Protein AF-A0A7R9EG28-F1 (afdb_monomer)

Radius of gyration: 34.8 Å; Cα contacts (8 Å, |Δi|>4): 462; chains: 1; bounding box: 94×45×110 Å

InterPro domains:
  IPR004162 E3 ubiquitin-protein ligase SINA-like, animal [PTHR45877] (56-298)
  IPR008974 TRAF-like [G3DSA:2.60.210.10] (202-308)
  IPR013010 Zinc finger, SIAH-type [PS51081] (122-183)
  IPR013083 Zinc finger, RING/FYVE/PHD-type [G3DSA:3.30.40.10] (118-178)
  IPR018121 Seven-in-absentia protein, TRAF-like domain [PF03145] (216-301)
  IPR049548 E3 ubiquitin-protein ligase Sina-like, RING finger [PF21362] (70-104)

Foldseek 3Di:
DYDDDDDDDDDDDDDDDDDDDDDDDDDDDDDDDDDDDDDDPVPPPPDPPPDDPPDPPVRVLVVLQVLQAAPPPRHGAAPQWWAFPVGRTHHPVCCVVDQARPPPRGGIDPDGDVVNNVVLQVDWAFAPLVVQPGGDTHRPVCNVVCQQVPQSHKDDQPCCVPVVDRDIGGLVCNQVCCCVVVVVQEDDWDDPDLFKTKDFDAPVNQADWDWHWYDDPSWIKIKTWDQPPVQQKIWIAIATADPPVQQQQKKKWKKFAAPVGPDIDIDIAGHHYPPDDVVVCVVVVNTDIDHNVRSVNRNNTTIMMMMGGHDD

Solvent-accessible surface area (backbone atoms only — not comparable to full-atom values): 19035 Å² total; per-residue (Å²): 136,85,81,88,83,87,86,84,89,88,86,84,86,83,84,88,84,84,83,87,82,90,81,88,80,81,90,82,91,80,86,84,85,77,85,71,79,90,74,69,84,82,67,79,80,76,83,81,86,86,74,78,85,75,63,52,80,62,54,50,53,53,53,50,50,53,74,40,31,15,81,84,84,68,43,69,44,41,78,62,28,30,29,23,84,86,67,54,62,37,28,51,91,58,42,87,90,38,68,47,31,95,86,77,65,41,51,50,48,102,51,61,43,61,70,58,38,53,54,36,62,77,39,73,44,68,45,89,37,36,92,66,67,41,85,57,63,30,43,56,85,51,40,62,70,42,60,79,67,39,92,46,44,70,41,71,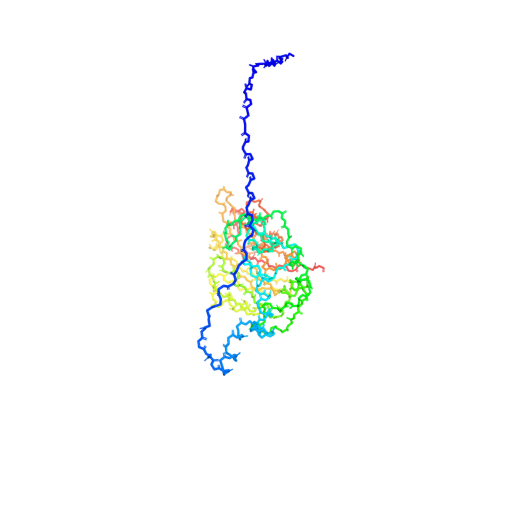42,85,43,33,80,81,68,62,41,83,55,71,40,45,78,86,51,46,54,60,47,40,52,75,74,37,52,96,36,40,52,76,67,44,77,79,47,104,46,30,34,33,38,77,54,56,78,78,56,69,77,51,65,49,66,34,41,32,68,55,98,93,42,41,34,42,40,38,37,42,60,42,74,91,77,42,26,37,36,38,46,45,29,24,68,50,64,65,90,56,16,79,37,30,33,38,34,45,36,40,30,33,63,92,70,85,46,75,49,77,45,65,39,70,26,37,37,56,89,62,57,64,69,58,38,60,68,79,49,83,41,36,70,42,49,49,70,63,54,56,75,32,64,83,29,53,40,34,42,32,48,33,54,54,86,127

Mean predicted aligned error: 13.1 Å

pLDDT: mean 82.16, std 22.1, range [26.89, 97.62]

Organism: NCBI:txid170555

Nearest PDB structures (foldseek):
  4ca1-assembly1_A  TM=6.572E-01  e=8.138E-14  Homo sapiens
  4i7d-assembly1_A  TM=5.812E-01  e=1.244E-12  Homo sapiens
  4x3g-assembly1_A  TM=5.833E-01  e=1.568E-12  Homo sapiens
  4i7b-assembly1_A  TM=5.567E-01  e=5.520E-13  Homo sapiens
  1k2f-assembly2_B-2  TM=5.661E-01  e=4.040E-11  Mus musculus

Sequence (312 aa):
MTGRSEFESRSGAPTGQQPSSSAKYTFILAPHVLQGPPEDEDTMSQRTRSMLVVDSPKNFRENLLSVLTCPRCKEYLDPPIIICETGHNLCHRCRPDQQTCTVCLRPLLDTRNVSLEGIAREVTYPCRYRGQGCREAFPVGDIAGHHERCRFRVYNCPGRTLEKCPWQGRRAEMETHLRDVHTNIHISFKTVKSSLVSWEITNAECYQDSHHFGYAFDEVFLFQKAFDVSQRKLCMAVKCLCPQDRAGRFRYQFRMTKNGGGQEVKLSSLVHHQGEEVAAVFQVGDCVRVDFDMLMSYVKGTRTMQIIRTSK

Structure (mmCIF, N/CA/C/O backbone):
data_AF-A0A7R9EG28-F1
#
_entry.id   AF-A0A7R9EG28-F1
#
loop_
_atom_site.group_PDB
_atom_site.id
_atom_site.type_symbol
_atom_site.label_atom_id
_atom_site.label_alt_id
_atom_site.label_comp_id
_atom_site.label_asym_id
_atom_site.label_entity_id
_atom_site.label_seq_id
_atom_site.pdbx_PDB_ins_code
_atom_site.Cartn_x
_atom_site.Cartn_y
_atom_site.Cartn_z
_atom_site.occupancy
_atom_site.B_iso_or_equiv
_atom_site.auth_seq_id
_atom_site.auth_comp_id
_atom_site.auth_asym_id
_atom_site.auth_atom_id
_atom_site.pdbx_PDB_model_num
ATOM 1 N N . MET A 1 1 ? -41.800 -18.455 -42.449 1.00 36.31 1 MET A N 1
ATOM 2 C CA . MET A 1 1 ? -42.248 -17.306 -43.262 1.00 36.31 1 MET A CA 1
ATOM 3 C C . MET A 1 1 ? -41.074 -16.333 -43.309 1.00 36.31 1 MET A C 1
ATOM 5 O O . MET A 1 1 ? -40.714 -15.826 -42.262 1.00 36.31 1 MET A O 1
ATOM 9 N N . THR A 1 2 ? -40.202 -16.410 -44.322 1.00 33.84 2 THR A N 1
ATOM 10 C CA . THR A 1 2 ? -40.316 -15.785 -45.669 1.00 33.84 2 THR A CA 1
ATOM 11 C C . THR A 1 2 ? -40.121 -14.260 -45.617 1.00 33.84 2 THR A C 1
ATOM 13 O O . THR A 1 2 ? -40.877 -13.601 -44.920 1.00 33.84 2 THR A O 1
ATOM 16 N N . GLY A 1 3 ? -39.162 -13.662 -46.338 1.00 31.09 3 GLY A N 1
ATOM 17 C CA . GLY A 1 3 ? -38.244 -14.278 -47.307 1.00 31.09 3 GLY A CA 1
ATOM 18 C C . GLY A 1 3 ? -37.118 -13.362 -47.811 1.00 31.09 3 GLY A C 1
ATOM 19 O O . GLY A 1 3 ? -36.907 -12.271 -47.291 1.00 31.09 3 GLY A O 1
ATOM 20 N N . ARG A 1 4 ? -36.381 -13.864 -48.811 1.00 35.22 4 ARG A N 1
ATOM 21 C CA . ARG A 1 4 ? -35.319 -13.162 -49.555 1.00 35.22 4 ARG A CA 1
ATOM 22 C C . ARG A 1 4 ? -35.902 -12.159 -50.557 1.00 35.22 4 ARG A C 1
ATOM 24 O O . ARG A 1 4 ? -36.985 -12.402 -51.081 1.00 35.22 4 ARG A O 1
ATOM 31 N N . SER A 1 5 ? -35.079 -11.202 -50.98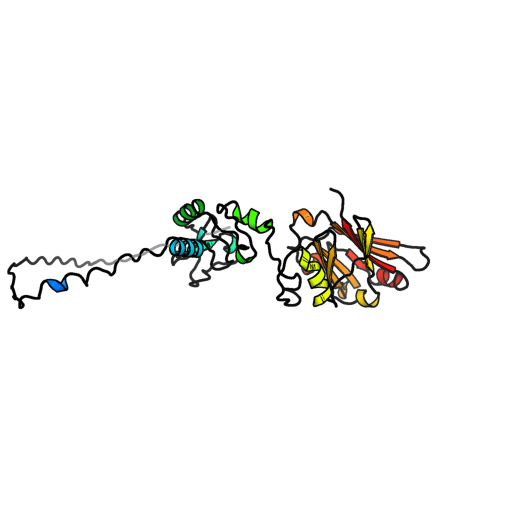2 1.00 33.56 5 SER A N 1
ATOM 32 C CA . SER A 1 5 ? -35.019 -10.797 -52.394 1.00 33.56 5 SER A CA 1
ATOM 33 C C . SER A 1 5 ? -33.629 -10.255 -52.746 1.00 33.56 5 SER A C 1
ATOM 35 O O . SER A 1 5 ? -33.234 -9.193 -52.269 1.00 33.56 5 SER A O 1
ATOM 37 N N . GLU A 1 6 ? -32.900 -10.987 -53.583 1.00 32.41 6 GLU A N 1
ATOM 38 C CA . GLU A 1 6 ? -31.776 -10.464 -54.368 1.00 32.41 6 GLU A CA 1
ATOM 39 C C . GLU A 1 6 ? -32.324 -9.681 -55.574 1.00 32.41 6 GLU A C 1
ATOM 41 O O . GLU A 1 6 ? -33.419 -9.988 -56.047 1.00 32.41 6 GLU A O 1
ATOM 46 N N . PHE A 1 7 ? -31.555 -8.734 -56.121 1.00 31.95 7 PHE A N 1
ATOM 47 C CA . PHE A 1 7 ? -31.645 -8.389 -57.545 1.00 31.95 7 PHE A CA 1
ATOM 48 C C . PHE A 1 7 ? -30.286 -7.895 -58.066 1.00 31.95 7 PHE A C 1
ATOM 50 O O . PHE A 1 7 ? -29.667 -7.010 -57.478 1.00 31.95 7 PHE A O 1
ATOM 57 N N . GLU A 1 8 ? -29.815 -8.508 -59.152 1.00 29.66 8 GLU A N 1
ATOM 58 C CA . GLU A 1 8 ? -28.519 -8.252 -59.800 1.00 29.66 8 GLU A CA 1
ATOM 59 C C . GLU A 1 8 ? -28.631 -7.298 -61.011 1.00 29.66 8 GLU A C 1
ATOM 61 O O . GLU A 1 8 ? -29.730 -6.924 -61.421 1.00 29.66 8 GLU A O 1
ATOM 66 N N . SER A 1 9 ? -27.480 -7.066 -61.674 1.00 31.27 9 SER A N 1
ATOM 67 C CA . SER A 1 9 ? -27.292 -6.539 -63.049 1.00 31.27 9 SER A CA 1
ATOM 68 C C . SER A 1 9 ? -27.422 -5.008 -63.203 1.00 31.27 9 SER A C 1
ATOM 70 O O . SER A 1 9 ? -28.169 -4.384 -62.465 1.00 31.27 9 SER A O 1
ATOM 72 N N . ARG A 1 10 ? -26.752 -4.284 -64.121 1.00 31.53 10 ARG A N 1
ATOM 73 C CA . ARG A 1 10 ? -25.680 -4.494 -65.144 1.00 31.53 10 ARG A CA 1
ATOM 74 C C . ARG A 1 10 ? -25.289 -3.074 -65.658 1.00 31.53 10 ARG A C 1
ATOM 76 O O . ARG A 1 10 ? -26.090 -2.163 -65.499 1.00 31.53 10 ARG A O 1
ATOM 83 N N . SER A 1 11 ? -24.199 -2.762 -66.373 1.00 28.91 11 SER A N 1
ATOM 84 C CA . SER A 1 11 ? -22.824 -3.293 -66.519 1.00 28.91 11 SER A CA 1
ATOM 85 C C . SER A 1 11 ? -22.078 -2.412 -67.550 1.00 28.91 11 SER A C 1
ATOM 87 O O . SER A 1 11 ? -22.611 -2.242 -68.645 1.00 28.91 11 SER A O 1
ATOM 89 N N . GLY A 1 12 ? -20.866 -1.898 -67.284 1.00 28.41 12 GLY A N 1
ATOM 90 C CA . GLY A 1 12 ? -20.160 -1.053 -68.267 1.00 28.41 12 GLY A CA 1
ATOM 91 C C . GLY A 1 12 ? -18.725 -0.656 -67.898 1.00 28.41 12 GLY A C 1
ATOM 92 O O . GLY A 1 12 ? -18.512 0.078 -66.940 1.00 28.41 12 GLY A O 1
ATOM 93 N N . ALA A 1 13 ? -17.752 -1.117 -68.689 1.00 30.81 13 ALA A N 1
ATOM 94 C CA . ALA A 1 13 ? -16.385 -0.583 -68.719 1.00 30.81 13 ALA A CA 1
ATOM 95 C C . ALA A 1 13 ? -16.302 0.605 -69.704 1.00 30.81 13 ALA A C 1
ATOM 97 O O . ALA A 1 13 ? -17.184 0.746 -70.556 1.00 30.81 13 ALA A O 1
ATOM 98 N N . PRO A 1 14 ? -15.229 1.416 -69.656 1.00 35.06 14 PRO A N 1
ATOM 99 C CA . PRO A 1 14 ? -14.195 1.176 -70.665 1.00 35.06 14 PRO A CA 1
ATOM 100 C C . PRO A 1 14 ? -12.733 1.269 -70.188 1.00 35.06 14 PRO A C 1
ATOM 102 O O . PRO A 1 14 ? -12.341 2.039 -69.319 1.00 35.06 14 PRO A O 1
ATOM 105 N N . THR A 1 15 ? -11.940 0.456 -70.878 1.00 29.73 15 THR A N 1
ATOM 106 C CA . THR A 1 15 ? -10.498 0.513 -71.165 1.00 29.73 15 THR A CA 1
ATOM 107 C C . THR A 1 15 ? -9.735 1.840 -70.994 1.00 29.73 15 THR A C 1
ATOM 109 O O . THR A 1 15 ? -10.040 2.819 -71.667 1.00 29.73 15 THR A O 1
ATOM 112 N N . GLY A 1 16 ? -8.564 1.737 -70.349 1.00 26.89 16 GLY A N 1
ATOM 113 C CA . GLY A 1 16 ? -7.282 1.842 -71.070 1.00 26.89 16 GLY A CA 1
ATOM 114 C C . GLY A 1 16 ? -6.488 3.155 -70.993 1.00 26.89 16 GLY A C 1
ATOM 115 O O . GLY A 1 16 ? -6.910 4.159 -71.546 1.00 26.89 16 GLY A O 1
ATOM 116 N N . GLN A 1 17 ? -5.268 3.087 -70.437 1.00 30.78 17 GLN A N 1
ATOM 117 C CA . GLN A 1 17 ? -3.978 3.340 -71.125 1.00 30.78 17 GLN A CA 1
ATOM 118 C C . GLN A 1 17 ? -2.832 3.548 -70.113 1.00 30.78 17 GLN A C 1
ATOM 120 O O . GLN A 1 17 ? -2.879 4.430 -69.261 1.00 30.78 17 GLN A O 1
ATOM 125 N N . GLN A 1 18 ? -1.766 2.754 -70.246 1.00 34.44 18 GLN A N 1
ATOM 126 C CA . GLN A 1 18 ? -0.432 3.132 -69.765 1.00 34.44 18 GLN A CA 1
ATOM 127 C C . GLN A 1 18 ? 0.222 4.071 -70.790 1.00 34.44 18 GLN A C 1
ATOM 129 O O . GLN A 1 18 ? -0.064 3.948 -71.983 1.00 34.44 18 GLN A O 1
ATOM 134 N N . PRO A 1 19 ? 1.230 4.849 -70.376 1.00 32.28 19 PRO A N 1
ATOM 135 C CA . PRO A 1 19 ? 2.366 5.125 -71.238 1.00 32.28 19 PRO A CA 1
ATOM 136 C C . PRO A 1 19 ? 3.656 4.563 -70.633 1.00 32.28 19 PRO A C 1
ATOM 138 O O . PRO A 1 19 ? 4.176 5.044 -69.628 1.00 32.28 19 PRO A O 1
ATOM 141 N N . SER A 1 20 ? 4.207 3.555 -71.301 1.00 28.98 20 SER A N 1
ATOM 142 C CA . SER A 1 20 ? 5.636 3.258 -71.257 1.00 28.98 20 SER A CA 1
ATOM 143 C C . SER A 1 20 ? 6.396 4.286 -72.098 1.00 28.98 20 SER A C 1
ATOM 145 O O . SER A 1 20 ? 6.035 4.487 -73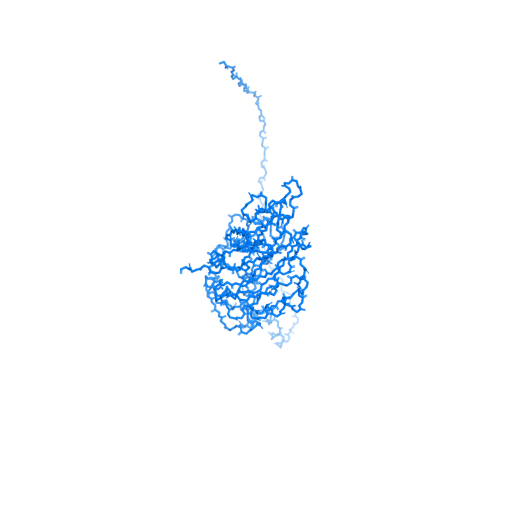.259 1.00 28.98 20 SER A O 1
ATOM 147 N N . SER A 1 21 ? 7.504 4.838 -71.605 1.00 30.75 21 SER A N 1
ATOM 148 C CA . SER A 1 21 ? 8.522 5.417 -72.490 1.00 30.75 21 SER A CA 1
ATOM 149 C C . SER A 1 21 ? 9.936 5.122 -71.993 1.00 30.75 21 SER A C 1
ATOM 151 O O . SER A 1 21 ? 10.410 5.609 -70.971 1.00 30.75 21 SER A O 1
ATOM 153 N N . SER A 1 22 ? 10.630 4.281 -72.755 1.00 28.09 22 SER A N 1
ATOM 154 C CA . SER A 1 22 ? 12.071 4.088 -72.655 1.00 28.09 22 SER A CA 1
ATOM 155 C C . SER A 1 22 ? 12.790 5.161 -73.469 1.00 28.09 22 SER A C 1
ATOM 157 O O . SER A 1 22 ? 12.535 5.271 -74.669 1.00 28.09 22 SER A O 1
ATOM 159 N N . ALA A 1 23 ? 13.753 5.862 -72.875 1.00 29.77 23 ALA A N 1
ATOM 160 C CA . ALA A 1 23 ? 14.717 6.677 -73.611 1.00 29.77 23 ALA A CA 1
ATOM 161 C C . ALA A 1 23 ? 16.142 6.277 -73.203 1.00 29.77 23 ALA A C 1
ATOM 163 O O . ALA A 1 23 ? 16.601 6.580 -72.105 1.00 29.77 23 ALA A O 1
ATOM 164 N N . LYS A 1 24 ? 16.834 5.560 -74.094 1.00 29.48 24 LYS A N 1
ATOM 165 C CA . LYS A 1 24 ? 18.276 5.296 -74.001 1.00 29.48 24 LYS A CA 1
ATOM 166 C C . LYS A 1 24 ? 19.005 6.398 -74.766 1.00 29.48 24 LYS A C 1
ATOM 168 O O . LYS A 1 24 ? 18.754 6.497 -75.960 1.00 29.48 24 LYS A O 1
ATOM 173 N N . TYR A 1 25 ? 19.955 7.109 -74.160 1.00 29.28 25 TYR A N 1
ATOM 174 C CA . TYR A 1 25 ? 21.011 7.793 -74.921 1.00 29.28 25 TYR A CA 1
ATOM 175 C C . TYR A 1 25 ? 22.369 7.750 -74.201 1.00 29.28 25 TYR A C 1
ATOM 177 O O . TYR A 1 25 ? 22.591 8.408 -73.194 1.00 29.28 25 TYR A O 1
ATOM 185 N N . THR A 1 26 ? 23.232 6.891 -74.753 1.00 29.80 26 THR A N 1
ATOM 186 C CA . THR A 1 26 ? 24.694 7.011 -74.943 1.00 29.80 26 THR A CA 1
ATOM 187 C C . THR A 1 26 ? 25.564 7.822 -73.974 1.00 29.80 26 THR A C 1
ATOM 189 O O . THR A 1 26 ? 25.468 9.041 -73.873 1.00 29.80 26 THR A O 1
ATOM 192 N N . PHE A 1 27 ? 26.582 7.128 -73.454 1.00 27.94 27 PHE A N 1
ATOM 193 C CA . PHE A 1 27 ? 27.847 7.694 -72.979 1.00 27.94 27 PHE A CA 1
ATOM 194 C C . PHE A 1 27 ? 28.576 8.498 -74.070 1.00 27.94 27 PHE A C 1
ATOM 196 O O . PHE A 1 27 ? 28.662 8.039 -75.209 1.00 27.94 27 PHE A O 1
ATOM 203 N N . ILE A 1 28 ? 29.227 9.598 -73.679 1.00 32.94 28 ILE A N 1
ATOM 204 C CA . ILE A 1 28 ? 30.414 10.147 -74.355 1.00 32.94 28 ILE A CA 1
ATOM 205 C C . ILE A 1 28 ? 31.466 10.452 -73.278 1.00 32.94 28 ILE A C 1
ATOM 207 O O . ILE A 1 28 ? 31.155 11.048 -72.248 1.00 32.94 28 ILE A O 1
ATOM 211 N N . LEU A 1 29 ? 32.703 10.010 -73.511 1.00 29.14 29 LEU A N 1
ATOM 212 C CA . LEU A 1 29 ? 33.870 10.243 -72.656 1.00 29.14 29 LEU A CA 1
ATOM 213 C C . LEU A 1 29 ? 34.676 11.446 -73.162 1.00 29.14 29 LEU A C 1
ATOM 215 O O . LEU A 1 29 ? 35.053 11.458 -74.330 1.00 29.14 29 LEU A O 1
ATOM 219 N N . ALA A 1 30 ? 35.040 12.369 -72.268 1.00 31.75 30 ALA A N 1
ATOM 220 C CA . ALA A 1 30 ? 36.305 13.116 -72.320 1.00 31.75 30 ALA A CA 1
ATOM 221 C C . ALA A 1 30 ? 36.576 13.784 -70.951 1.00 31.75 30 ALA A C 1
ATOM 223 O O . ALA A 1 30 ? 35.688 14.466 -70.437 1.00 31.75 30 ALA A O 1
ATOM 224 N N . PRO A 1 31 ? 37.760 13.610 -70.334 1.00 33.25 31 PRO A N 1
ATOM 225 C CA . PRO A 1 31 ? 38.082 14.238 -69.055 1.00 33.25 31 PRO A CA 1
ATOM 226 C C . PRO A 1 31 ? 38.665 15.641 -69.264 1.00 33.25 31 PRO A C 1
ATOM 228 O O . PRO A 1 31 ? 39.717 15.789 -69.884 1.00 33.25 31 PRO A O 1
ATOM 231 N N . HIS A 1 32 ? 38.036 16.673 -68.696 1.00 36.25 32 HIS A N 1
ATOM 232 C CA . HIS A 1 32 ? 38.660 17.996 -68.630 1.00 36.25 32 HIS A CA 1
ATOM 233 C C . HIS A 1 32 ? 39.495 18.109 -67.351 1.00 36.25 32 HIS A C 1
ATOM 235 O O . HIS A 1 32 ? 38.982 18.384 -66.268 1.00 36.25 32 HIS A O 1
ATOM 241 N N . VAL A 1 33 ? 40.798 17.865 -67.481 1.00 35.41 33 VAL A N 1
ATOM 242 C CA . VAL A 1 33 ? 41.764 18.091 -66.404 1.00 35.41 33 VAL A CA 1
ATOM 243 C C . VAL A 1 33 ? 41.955 19.599 -66.241 1.00 35.41 33 VAL A C 1
ATOM 245 O O . VAL A 1 33 ? 42.461 20.263 -67.142 1.00 35.41 33 VAL A O 1
ATOM 248 N N . LEU A 1 34 ? 41.560 20.140 -65.089 1.00 34.78 34 LEU A N 1
ATOM 249 C CA . LEU A 1 34 ? 41.991 21.458 -64.626 1.00 34.78 34 LEU A CA 1
ATOM 250 C C . LEU A 1 34 ? 42.996 21.241 -63.495 1.00 34.78 34 LEU A C 1
ATOM 252 O O . LEU A 1 34 ? 42.628 20.823 -62.400 1.00 34.78 34 LEU A O 1
ATOM 256 N N . GLN A 1 35 ? 44.273 21.478 -63.789 1.00 33.78 35 GLN A N 1
ATOM 257 C CA . GLN A 1 35 ? 45.341 21.448 -62.793 1.00 33.78 35 GLN A CA 1
ATOM 258 C C . GLN A 1 35 ? 45.230 22.692 -61.905 1.00 33.78 35 GLN A C 1
ATOM 260 O O . GLN A 1 35 ? 45.451 23.811 -62.367 1.00 33.78 35 GLN A O 1
ATOM 265 N N . GLY A 1 36 ? 44.884 22.487 -60.633 1.00 41.44 36 GLY A N 1
ATOM 266 C CA . GLY A 1 36 ? 45.163 23.467 -59.585 1.00 41.44 36 GLY A CA 1
ATOM 267 C C . GLY A 1 36 ? 46.671 23.542 -59.292 1.00 41.44 36 GLY A C 1
ATOM 268 O O . GLY A 1 36 ? 47.413 22.639 -59.694 1.00 41.44 36 GLY A O 1
ATOM 269 N N . PRO A 1 37 ? 47.143 24.606 -58.617 1.00 43.12 37 PRO A N 1
ATOM 270 C CA . PRO A 1 37 ? 48.531 24.695 -58.169 1.00 43.12 37 PRO A CA 1
ATOM 271 C C . PRO A 1 37 ? 48.862 23.568 -57.170 1.00 43.12 37 PRO A C 1
ATOM 273 O O . PRO A 1 37 ? 47.946 23.011 -56.563 1.00 43.12 37 PRO A O 1
ATOM 276 N N . PRO A 1 38 ? 50.148 23.216 -56.987 1.00 38.91 38 PRO A N 1
ATOM 277 C CA . PRO A 1 38 ? 50.538 22.210 -56.004 1.00 38.91 38 PRO A CA 1
ATOM 278 C C . PRO A 1 38 ? 50.211 22.711 -54.590 1.00 38.91 38 PRO A C 1
ATOM 280 O O . PRO A 1 38 ? 50.739 23.733 -54.160 1.00 38.91 38 PRO A O 1
ATOM 283 N N . GLU A 1 39 ? 49.330 22.000 -53.886 1.00 40.72 39 GLU A N 1
ATOM 284 C CA . GLU A 1 39 ? 49.063 22.219 -52.461 1.00 40.72 39 GLU A CA 1
ATOM 285 C C . GLU A 1 39 ? 50.064 21.403 -51.626 1.00 40.72 39 GLU A C 1
ATOM 287 O O . GLU A 1 39 ? 50.305 20.229 -51.915 1.00 40.72 39 GLU A O 1
ATOM 292 N N . ASP A 1 40 ? 50.661 22.029 -50.609 1.00 40.00 40 ASP A N 1
ATOM 293 C CA . ASP A 1 40 ? 51.773 21.464 -49.837 1.00 40.00 40 ASP A CA 1
ATOM 294 C C . ASP A 1 40 ? 51.399 20.181 -49.054 1.00 40.00 40 ASP A C 1
ATOM 296 O O . ASP A 1 40 ? 50.333 20.089 -48.425 1.00 40.00 40 ASP A O 1
ATOM 300 N N . GLU A 1 41 ? 52.320 19.204 -49.034 1.00 44.78 41 GLU A N 1
ATOM 301 C CA . GLU A 1 41 ? 52.118 17.849 -48.474 1.00 44.78 41 GLU A CA 1
ATOM 302 C C . GLU A 1 41 ? 51.795 17.797 -46.963 1.00 44.78 41 GLU A C 1
ATOM 304 O O . GLU A 1 41 ? 51.316 16.772 -46.473 1.00 44.78 41 GLU A O 1
ATOM 309 N N . ASP A 1 42 ? 51.963 18.890 -46.212 1.00 41.53 42 ASP A N 1
ATOM 310 C CA . ASP A 1 42 ? 51.657 18.939 -44.771 1.00 41.53 42 ASP A CA 1
ATOM 311 C C . ASP A 1 42 ? 50.143 18.936 -44.449 1.00 41.53 42 ASP A C 1
ATOM 313 O O . ASP A 1 42 ? 49.727 18.732 -43.302 1.00 41.53 42 ASP A O 1
ATOM 317 N N . THR A 1 43 ? 49.273 19.106 -45.452 1.00 42.84 43 THR A N 1
ATOM 318 C CA . THR A 1 43 ? 47.821 19.265 -45.228 1.00 42.84 43 THR A CA 1
ATOM 319 C C . THR A 1 43 ? 47.038 17.937 -45.172 1.00 42.84 43 THR A C 1
ATOM 321 O O . THR A 1 43 ? 45.830 17.931 -44.912 1.00 42.84 43 THR A O 1
ATOM 324 N N . MET A 1 44 ? 47.696 16.779 -45.338 1.00 37.25 44 MET A N 1
ATOM 325 C CA . MET A 1 44 ? 47.029 15.460 -45.344 1.00 37.25 44 MET A CA 1
ATOM 326 C C . MET A 1 44 ? 46.787 14.832 -43.954 1.00 37.25 44 MET A C 1
ATOM 328 O O . MET A 1 44 ? 46.160 13.778 -43.856 1.00 37.25 44 MET A O 1
ATOM 332 N N . SER A 1 45 ? 47.219 15.480 -42.864 1.00 41.75 45 SER A N 1
ATOM 333 C CA . SER A 1 45 ? 47.150 14.928 -41.494 1.00 41.75 45 SER A CA 1
ATOM 334 C C . SER A 1 45 ? 45.906 15.350 -40.677 1.00 41.75 45 SER A C 1
ATOM 336 O O . SER A 1 45 ? 45.666 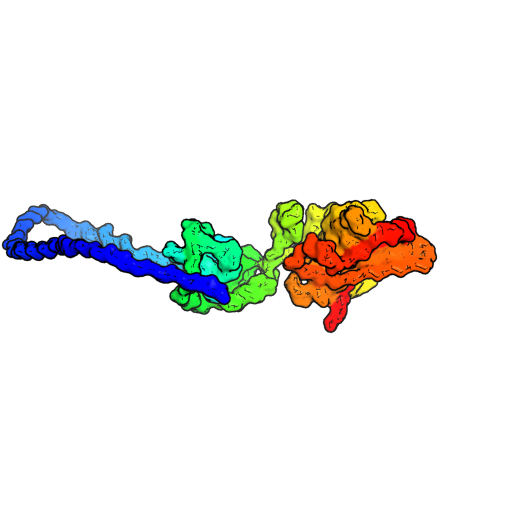14.836 -39.584 1.00 41.75 45 SER A O 1
ATOM 338 N N . GLN A 1 46 ? 45.078 16.282 -41.178 1.00 41.56 46 GLN A N 1
ATOM 339 C CA . GLN A 1 46 ? 44.050 16.956 -40.353 1.00 41.56 46 GLN A CA 1
ATOM 340 C C . GLN A 1 46 ? 42.578 16.778 -40.786 1.00 41.56 46 GLN A C 1
ATOM 342 O O . GLN A 1 46 ? 41.693 17.320 -40.127 1.00 41.56 46 GLN A O 1
ATOM 347 N N . ARG A 1 47 ? 42.265 16.006 -41.841 1.00 45.81 47 ARG A N 1
ATOM 348 C CA . ARG A 1 47 ? 40.877 15.863 -42.358 1.00 45.81 47 ARG A CA 1
ATOM 349 C C . ARG A 1 47 ? 40.215 14.481 -42.225 1.00 45.81 47 ARG A C 1
ATOM 351 O O . ARG A 1 47 ? 39.093 14.309 -42.685 1.00 45.81 47 ARG A O 1
ATOM 358 N N . THR A 1 48 ? 40.833 13.524 -41.533 1.00 43.34 48 THR A N 1
ATOM 359 C CA . THR A 1 48 ? 40.287 12.158 -41.332 1.00 43.34 48 THR A CA 1
ATOM 360 C C . THR A 1 48 ? 40.117 11.759 -39.859 1.00 43.34 48 THR A C 1
ATOM 362 O O . THR A 1 48 ? 40.092 10.577 -39.528 1.00 43.34 48 THR A O 1
ATOM 365 N N . ARG A 1 49 ? 39.953 12.731 -38.947 1.00 44.31 49 ARG A N 1
ATOM 366 C CA . ARG A 1 49 ? 39.833 12.480 -37.493 1.00 44.31 49 ARG A CA 1
ATOM 367 C C . ARG A 1 49 ? 38.428 12.687 -36.902 1.00 44.31 49 ARG A C 1
ATOM 369 O O . ARG A 1 49 ? 38.298 13.006 -35.725 1.00 44.31 49 ARG A O 1
ATOM 376 N N . SER A 1 50 ? 37.378 12.480 -37.700 1.00 51.91 50 SER A N 1
ATOM 377 C CA . SER A 1 50 ? 35.967 12.585 -37.284 1.00 51.91 50 SER A CA 1
ATOM 378 C C . SER A 1 50 ? 35.162 11.290 -37.475 1.00 51.91 50 SER A C 1
ATOM 380 O O . SER A 1 50 ? 34.009 11.327 -37.895 1.00 51.91 50 SER A O 1
ATOM 382 N N . MET A 1 51 ? 35.727 10.131 -37.121 1.00 50.41 51 MET A N 1
ATOM 383 C CA . MET A 1 51 ? 34.946 8.901 -36.942 1.00 50.41 51 MET A CA 1
ATOM 384 C C . MET A 1 51 ? 35.464 8.069 -35.766 1.00 50.41 51 MET A C 1
ATOM 386 O O . MET A 1 51 ? 36.663 7.869 -35.612 1.00 50.41 51 MET A O 1
ATOM 390 N N . LEU A 1 52 ? 34.517 7.585 -34.955 1.00 51.25 52 LEU A N 1
ATOM 391 C CA . LEU A 1 52 ? 34.719 6.737 -33.775 1.00 51.25 52 LEU A CA 1
ATOM 392 C C . LEU A 1 52 ? 35.530 7.379 -32.634 1.00 51.25 52 LEU A C 1
ATOM 394 O O . LEU A 1 52 ? 36.567 6.870 -32.210 1.00 51.25 52 LEU A O 1
ATOM 398 N N . VAL A 1 53 ? 34.958 8.420 -32.013 1.00 51.62 53 VAL A N 1
ATOM 399 C CA . VAL A 1 53 ? 35.118 8.551 -30.556 1.00 51.62 53 VAL A CA 1
ATOM 400 C C . VAL A 1 53 ? 34.458 7.314 -29.952 1.00 51.62 53 VAL A C 1
ATOM 402 O O . VAL A 1 53 ? 33.233 7.236 -29.872 1.00 51.62 53 VAL A O 1
ATOM 405 N N . VAL A 1 54 ? 35.266 6.316 -29.591 1.00 54.81 54 VAL A N 1
ATOM 406 C CA . VAL A 1 54 ? 34.787 5.183 -28.799 1.00 54.81 54 VAL A CA 1
ATOM 407 C C . VAL A 1 54 ? 34.476 5.737 -27.418 1.00 54.81 54 VAL A C 1
ATOM 409 O O . VAL A 1 54 ? 35.370 5.976 -26.605 1.00 54.81 54 VAL A O 1
ATOM 412 N N . ASP A 1 55 ? 33.190 5.998 -27.206 1.00 58.78 55 ASP A N 1
ATOM 413 C CA . ASP A 1 55 ? 32.624 6.391 -25.926 1.00 58.78 55 ASP A CA 1
ATOM 414 C C . ASP A 1 55 ? 33.155 5.437 -24.847 1.00 58.78 55 ASP A C 1
ATOM 416 O O . ASP A 1 55 ? 33.234 4.225 -25.080 1.00 58.78 55 ASP A O 1
ATOM 420 N N . SER A 1 56 ? 33.587 5.960 -23.693 1.00 67.31 56 SER A N 1
ATOM 421 C CA . SER A 1 56 ? 34.311 5.126 -22.722 1.00 67.31 56 SER A CA 1
ATOM 422 C C . SER A 1 56 ? 33.481 3.880 -22.351 1.00 67.31 56 SER A C 1
ATOM 424 O O . SER A 1 56 ? 32.250 3.967 -22.335 1.00 67.31 56 SER A O 1
ATOM 426 N N . PRO A 1 57 ? 34.081 2.727 -21.987 1.00 66.56 57 PRO A N 1
ATOM 427 C CA . PRO A 1 57 ? 33.305 1.520 -21.670 1.00 66.56 57 PRO A CA 1
ATOM 428 C C . PRO A 1 57 ? 32.229 1.716 -20.583 1.00 66.56 57 PRO A C 1
ATOM 430 O O . PRO A 1 57 ? 31.266 0.951 -20.510 1.00 66.56 57 PRO A O 1
ATOM 433 N N . LYS A 1 58 ? 32.368 2.759 -19.748 1.00 70.19 58 LYS A N 1
ATOM 434 C CA . LYS A 1 58 ? 31.345 3.207 -18.792 1.00 70.19 58 LYS A CA 1
ATOM 435 C C . LYS A 1 58 ? 30.165 3.887 -19.498 1.00 70.19 58 LYS A C 1
ATOM 437 O O . LYS A 1 58 ? 29.031 3.472 -19.280 1.00 70.19 58 LYS A O 1
ATOM 442 N N . ASN A 1 59 ? 30.443 4.842 -20.385 1.00 81.62 59 ASN A N 1
ATOM 443 C CA . ASN A 1 59 ? 29.451 5.586 -21.167 1.00 81.62 59 ASN A CA 1
ATOM 444 C C . ASN A 1 59 ? 28.588 4.622 -21.999 1.00 81.62 59 ASN A C 1
ATOM 446 O O . ASN A 1 59 ? 27.362 4.687 -21.941 1.00 81.62 59 ASN A O 1
ATOM 450 N N . PHE A 1 60 ? 29.206 3.646 -22.681 1.00 89.50 60 PHE A N 1
ATOM 451 C CA . PHE A 1 60 ? 28.464 2.617 -23.420 1.00 89.50 60 PHE A CA 1
ATOM 452 C C . PHE A 1 60 ? 27.512 1.816 -22.516 1.00 89.50 60 PHE A C 1
ATOM 454 O O . PHE A 1 60 ? 26.345 1.631 -22.861 1.00 89.50 60 PHE A O 1
ATOM 461 N N . ARG A 1 61 ? 27.972 1.368 -21.337 1.00 90.25 61 ARG A N 1
ATOM 462 C CA . ARG A 1 61 ? 27.130 0.607 -20.397 1.00 90.25 61 ARG A CA 1
ATOM 463 C C . ARG A 1 61 ? 25.969 1.441 -19.854 1.00 90.25 61 ARG A C 1
ATOM 465 O O . ARG A 1 61 ? 24.872 0.913 -19.694 1.00 90.25 61 ARG A O 1
ATOM 472 N N . GLU A 1 62 ? 26.197 2.714 -19.552 1.00 89.94 62 GLU A N 1
ATOM 473 C CA . GLU A 1 62 ? 25.166 3.623 -19.041 1.00 89.94 62 GLU A CA 1
ATOM 474 C C . GLU A 1 62 ? 24.120 3.942 -20.120 1.00 89.94 62 GLU A C 1
ATOM 476 O O . GLU A 1 62 ? 22.920 3.824 -19.859 1.00 89.94 62 GLU A O 1
ATOM 481 N N . ASN A 1 63 ? 24.557 4.200 -21.356 1.00 92.69 63 ASN A N 1
ATOM 482 C CA . ASN A 1 63 ? 23.681 4.362 -22.518 1.00 92.69 63 ASN A CA 1
ATOM 483 C C . ASN A 1 63 ? 22.846 3.093 -22.783 1.00 92.69 63 ASN A C 1
ATOM 485 O O . ASN A 1 63 ? 21.631 3.177 -22.968 1.00 92.69 63 ASN A O 1
ATOM 489 N N . LEU A 1 64 ? 23.461 1.907 -22.724 1.00 94.69 64 LEU A N 1
ATOM 490 C CA . LEU A 1 64 ? 22.772 0.624 -22.893 1.00 94.69 64 LEU A CA 1
ATOM 491 C C . LEU A 1 64 ? 21.722 0.377 -21.796 1.00 94.69 64 LEU A C 1
ATOM 493 O O . LEU A 1 64 ? 20.597 -0.014 -22.100 1.00 94.69 64 LEU A O 1
ATOM 497 N N . LEU A 1 65 ? 22.049 0.647 -20.527 1.00 95.38 65 LEU A N 1
ATOM 498 C CA . LEU A 1 65 ? 21.089 0.539 -19.421 1.00 95.38 65 LEU A CA 1
ATOM 499 C C . LEU A 1 65 ? 19.930 1.538 -19.559 1.00 95.38 65 LEU A C 1
ATOM 501 O O . LEU A 1 65 ? 18.802 1.197 -19.208 1.00 95.38 65 LEU A O 1
ATOM 505 N N . SER A 1 66 ? 20.180 2.735 -20.099 1.00 93.69 66 SER A N 1
ATOM 506 C CA . SER A 1 66 ? 19.140 3.726 -20.407 1.00 93.69 66 SER A CA 1
ATOM 507 C C . SER A 1 66 ? 18.162 3.212 -21.473 1.00 93.69 66 SER A C 1
ATOM 509 O O . SER A 1 66 ? 16.951 3.220 -21.2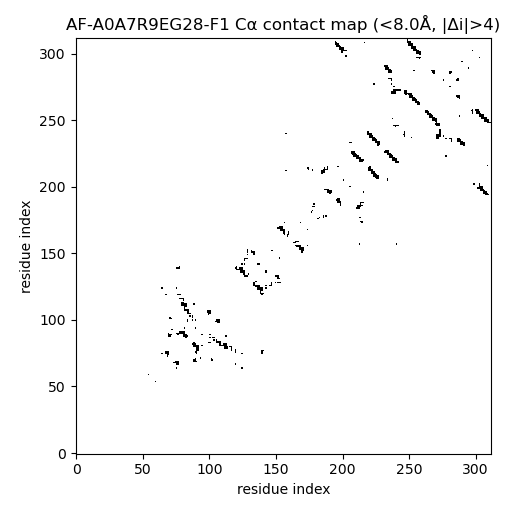52 1.00 93.69 66 SER A O 1
ATOM 511 N N . VAL A 1 67 ? 18.672 2.654 -22.580 1.00 94.44 67 VAL A N 1
ATOM 512 C CA . VAL A 1 67 ? 17.851 2.008 -23.629 1.00 94.44 67 VAL A CA 1
ATOM 513 C C . VAL A 1 67 ? 17.072 0.805 -23.081 1.00 94.44 67 VAL A C 1
ATOM 515 O O . VAL A 1 67 ? 15.932 0.570 -23.479 1.00 94.44 67 VAL A O 1
ATOM 518 N N . LEU A 1 68 ? 17.657 0.069 -22.133 1.00 96.56 68 LEU A N 1
ATOM 519 C CA . LEU A 1 68 ? 17.033 -1.058 -21.436 1.00 96.56 68 LEU A CA 1
ATOM 520 C C . LEU A 1 68 ? 16.180 -0.639 -20.221 1.00 96.56 68 LEU A C 1
ATOM 522 O O . LEU A 1 68 ? 15.862 -1.487 -19.388 1.00 96.56 68 LEU A O 1
ATOM 526 N N . THR A 1 69 ? 15.783 0.633 -20.105 1.00 96.19 69 THR A N 1
ATOM 527 C CA . THR A 1 69 ? 14.898 1.142 -19.043 1.00 96.19 69 THR A CA 1
ATOM 528 C C . THR A 1 69 ? 13.572 1.640 -19.623 1.00 96.19 69 THR A C 1
ATOM 530 O O . THR A 1 69 ? 13.528 2.437 -20.556 1.00 96.19 69 THR A O 1
ATOM 533 N N . CYS A 1 70 ? 12.452 1.201 -19.048 1.00 95.62 70 CYS A N 1
ATOM 534 C CA . CYS A 1 70 ? 11.118 1.610 -19.463 1.00 95.62 70 CYS A CA 1
ATOM 535 C C . CYS A 1 70 ? 10.890 3.111 -19.202 1.00 95.62 70 CYS A C 1
ATOM 537 O O . CYS A 1 70 ? 10.977 3.556 -18.052 1.00 95.62 70 CYS A O 1
ATOM 539 N N . PRO A 1 71 ? 10.492 3.907 -20.213 1.00 94.31 71 PRO A N 1
ATOM 540 C CA . PRO A 1 71 ? 10.289 5.342 -20.040 1.00 94.31 71 PRO A CA 1
ATOM 541 C C . PRO A 1 71 ? 9.117 5.682 -19.106 1.00 94.31 71 PRO A C 1
ATOM 543 O O . PRO A 1 71 ? 9.139 6.765 -18.520 1.00 94.31 71 PRO A O 1
ATOM 546 N N . ARG A 1 72 ? 8.138 4.776 -18.930 1.00 92.38 72 ARG A N 1
ATOM 547 C CA . ARG A 1 72 ? 6.943 4.962 -18.083 1.00 92.38 72 ARG A CA 1
ATOM 548 C C . ARG A 1 72 ? 7.239 4.716 -16.600 1.00 92.38 72 ARG A C 1
ATOM 550 O O . ARG A 1 72 ? 7.187 5.649 -15.810 1.00 92.38 72 ARG A O 1
ATOM 557 N N . CYS A 1 73 ? 7.575 3.482 -16.222 1.00 92.56 73 CYS A N 1
ATOM 558 C CA . CYS A 1 73 ? 7.766 3.087 -14.818 1.00 92.56 73 CYS A CA 1
ATOM 559 C C . CYS A 1 73 ? 9.212 3.198 -14.303 1.00 92.56 73 CYS A C 1
ATOM 561 O O . CYS A 1 73 ? 9.436 3.016 -13.112 1.00 92.56 73 CYS A O 1
ATOM 563 N N . LYS A 1 74 ? 10.186 3.496 -15.178 1.00 92.62 74 LYS A N 1
ATOM 564 C CA . LYS A 1 74 ? 11.632 3.537 -14.873 1.00 92.62 74 LYS A CA 1
ATOM 565 C C . LYS A 1 74 ? 12.220 2.204 -14.373 1.00 92.62 74 LYS A C 1
ATOM 567 O O . LYS A 1 74 ? 13.314 2.177 -13.819 1.00 92.62 74 LYS A O 1
ATOM 572 N N . GLU A 1 75 ? 11.508 1.105 -14.610 1.00 93.56 75 GLU A N 1
ATOM 573 C CA . GLU A 1 75 ? 11.995 -0.265 -14.430 1.00 93.56 75 GLU A CA 1
ATOM 574 C C . GLU A 1 75 ? 12.848 -0.714 -15.609 1.00 93.56 75 GLU A C 1
ATOM 576 O O . GLU A 1 75 ? 12.660 -0.231 -16.725 1.00 93.56 75 GLU A O 1
ATOM 581 N N . TYR A 1 76 ? 13.708 -1.708 -15.404 1.00 96.06 76 TYR A N 1
ATOM 582 C CA . TYR A 1 76 ? 14.372 -2.368 -16.524 1.00 96.06 76 TYR A CA 1
ATOM 583 C C . TYR A 1 76 ? 13.373 -3.114 -17.420 1.00 96.06 76 TYR A C 1
ATOM 585 O O . TYR A 1 76 ? 12.351 -3.631 -16.959 1.00 96.06 76 TYR A O 1
ATOM 593 N N . LEU A 1 77 ? 13.662 -3.115 -18.721 1.00 95.50 77 LEU A N 1
ATOM 594 C CA . LEU A 1 77 ? 12.893 -3.809 -19.745 1.00 95.50 77 LEU A CA 1
ATOM 595 C C . LEU A 1 77 ? 13.193 -5.306 -19.691 1.00 95.50 77 LEU A C 1
ATOM 597 O O . LEU A 1 77 ? 14.291 -5.738 -20.034 1.00 95.50 77 LEU A O 1
ATOM 601 N N . ASP A 1 78 ? 12.191 -6.084 -19.307 1.00 93.25 78 ASP A N 1
ATOM 602 C CA . ASP A 1 78 ? 12.213 -7.538 -19.298 1.00 93.25 78 ASP A CA 1
ATOM 603 C C . ASP A 1 78 ? 11.255 -8.117 -20.357 1.00 93.25 78 ASP A C 1
ATOM 605 O O . ASP A 1 78 ? 10.192 -7.538 -20.619 1.00 93.25 78 ASP A O 1
ATOM 609 N N . PRO A 1 79 ? 11.610 -9.248 -20.996 1.00 94.44 79 PRO A N 1
ATOM 610 C CA . PRO A 1 79 ? 10.765 -9.879 -22.003 1.00 94.44 79 PRO A CA 1
ATOM 611 C C . PRO A 1 79 ? 9.350 -10.230 -21.492 1.00 94.44 79 PRO A C 1
ATOM 613 O O . PRO A 1 79 ? 9.230 -10.762 -20.390 1.00 94.44 79 PRO A O 1
ATOM 616 N N . PRO A 1 80 ? 8.285 -10.029 -22.295 1.00 95.44 80 PRO A N 1
ATOM 617 C CA . PRO A 1 80 ? 8.303 -9.430 -23.627 1.00 95.44 80 PRO A CA 1
ATOM 618 C C . PRO A 1 80 ? 8.442 -7.899 -23.599 1.00 95.44 80 PRO A C 1
ATOM 620 O O . PRO A 1 80 ? 7.846 -7.212 -22.766 1.00 95.44 80 PRO A O 1
ATOM 623 N N . ILE A 1 81 ? 9.213 -7.359 -24.548 1.00 96.94 81 ILE A N 1
ATOM 624 C CA . ILE A 1 81 ? 9.438 -5.911 -24.687 1.00 96.94 81 ILE A CA 1
ATOM 625 C C . ILE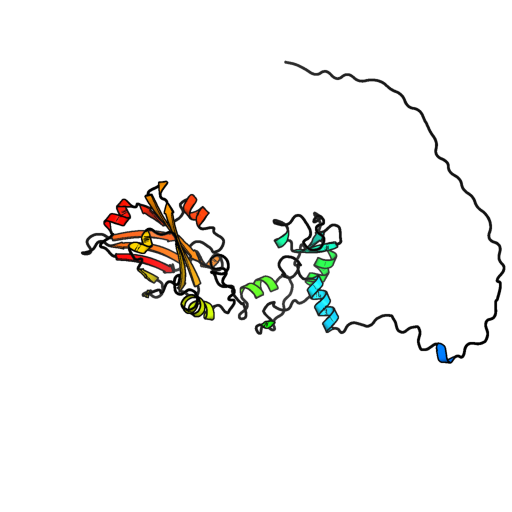 A 1 81 ? 8.537 -5.371 -25.797 1.00 96.94 81 ILE A C 1
ATOM 627 O O . ILE A 1 81 ? 8.689 -5.748 -26.956 1.00 96.94 81 ILE A O 1
ATOM 631 N N . ILE A 1 82 ? 7.608 -4.485 -25.446 1.00 96.31 82 ILE A N 1
ATOM 632 C CA . ILE A 1 82 ? 6.607 -3.906 -26.351 1.00 96.31 82 ILE A CA 1
ATOM 633 C C . ILE A 1 82 ? 7.214 -2.723 -27.103 1.00 96.31 82 ILE A C 1
ATOM 635 O O . ILE A 1 82 ? 7.969 -1.945 -26.522 1.00 96.31 82 ILE A O 1
ATOM 639 N N . ILE A 1 83 ? 6.858 -2.565 -28.376 1.00 96.19 83 ILE A N 1
ATOM 640 C CA . ILE A 1 83 ? 7.395 -1.532 -29.268 1.00 96.19 83 ILE A CA 1
ATOM 641 C C . ILE A 1 83 ? 6.260 -0.685 -29.869 1.00 96.19 83 ILE A C 1
ATOM 643 O O . ILE A 1 83 ? 5.165 -1.191 -30.108 1.00 96.19 83 ILE A O 1
ATOM 647 N N . CYS A 1 84 ? 6.484 0.613 -30.087 1.00 96.38 84 CYS A N 1
ATOM 648 C CA . CYS A 1 84 ? 5.541 1.481 -30.808 1.00 96.38 84 CYS A CA 1
ATOM 649 C C . CYS A 1 84 ? 5.880 1.603 -32.302 1.00 96.38 84 CYS A C 1
ATOM 651 O O . CYS A 1 84 ? 6.969 1.214 -32.724 1.00 96.38 84 CYS A O 1
ATOM 653 N N . GLU A 1 85 ? 4.989 2.218 -33.087 1.00 96.12 85 GLU A N 1
ATOM 654 C CA . GLU A 1 85 ? 5.196 2.498 -34.524 1.00 96.12 85 GLU A CA 1
ATOM 655 C C . GLU A 1 85 ? 6.549 3.157 -34.854 1.00 96.12 85 GLU A C 1
ATOM 657 O O . GLU A 1 85 ? 7.094 2.942 -35.932 1.00 96.12 85 GLU A O 1
ATOM 662 N N . THR A 1 86 ? 7.107 3.955 -33.935 1.00 96.12 86 THR A N 1
ATOM 663 C CA . THR A 1 86 ? 8.377 4.680 -34.130 1.00 96.12 86 THR A CA 1
ATOM 664 C C . THR A 1 86 ? 9.577 4.018 -33.440 1.00 96.12 86 THR A C 1
ATOM 666 O O . THR A 1 86 ? 10.609 4.664 -33.274 1.00 96.12 86 THR A O 1
ATOM 669 N N . GLY A 1 87 ? 9.448 2.779 -32.956 1.00 94.75 87 GLY A N 1
ATOM 670 C CA . GLY A 1 87 ? 10.558 2.009 -32.381 1.00 94.75 87 GLY A CA 1
ATOM 671 C C . GLY A 1 87 ? 10.878 2.231 -30.893 1.00 94.75 87 GLY A C 1
ATOM 672 O O . GLY A 1 87 ? 11.817 1.618 -30.384 1.00 94.75 87 GLY A O 1
ATOM 673 N N . HIS A 1 88 ? 10.122 3.060 -30.162 1.00 95.75 88 HIS A N 1
ATOM 674 C CA . HIS A 1 88 ? 10.310 3.209 -28.710 1.00 95.75 88 HIS A CA 1
ATOM 675 C C . HIS A 1 88 ? 9.806 1.978 -27.947 1.00 95.75 88 HIS A C 1
ATOM 677 O O . HIS A 1 88 ? 8.765 1.416 -28.288 1.00 95.75 88 HIS A O 1
ATOM 683 N N . ASN A 1 89 ? 10.512 1.608 -26.874 1.00 96.19 89 ASN A N 1
ATOM 684 C CA . ASN A 1 89 ? 10.285 0.369 -26.130 1.00 96.19 89 ASN A CA 1
ATOM 685 C C . ASN A 1 89 ? 9.623 0.617 -24.761 1.00 96.19 89 ASN A C 1
ATOM 687 O O . ASN A 1 89 ? 9.956 1.573 -24.059 1.00 96.19 89 ASN A O 1
ATOM 691 N N . LEU A 1 90 ? 8.693 -0.255 -24.367 1.00 94.75 90 LEU A N 1
ATOM 692 C CA . LEU A 1 90 ? 8.033 -0.283 -23.058 1.00 94.75 90 LEU A CA 1
ATOM 693 C C . LEU A 1 90 ? 8.026 -1.721 -22.509 1.00 94.75 90 LEU A C 1
ATOM 695 O O . LEU A 1 90 ? 8.015 -2.683 -23.274 1.00 94.75 90 LEU A O 1
ATOM 699 N N . CYS A 1 91 ? 8.005 -1.896 -21.184 1.00 94.25 91 CYS A N 1
ATOM 700 C CA . CYS A 1 91 ? 7.844 -3.229 -20.597 1.00 94.25 91 CYS A CA 1
ATOM 701 C C . CYS A 1 91 ? 6.383 -3.693 -20.697 1.00 94.25 91 CYS A C 1
ATOM 703 O O . CYS A 1 91 ? 5.454 -2.883 -20.628 1.00 94.25 91 CYS A O 1
ATOM 705 N N . HIS A 1 92 ? 6.171 -5.006 -20.805 1.00 92.38 92 HIS A N 1
ATOM 706 C CA . HIS A 1 92 ? 4.833 -5.600 -20.872 1.00 92.38 92 HIS A CA 1
ATOM 707 C C . HIS A 1 92 ? 3.934 -5.218 -19.685 1.00 92.38 92 HIS A C 1
ATOM 709 O O . HIS A 1 92 ? 2.749 -4.964 -19.891 1.00 92.38 92 HIS A O 1
ATOM 715 N N . ARG A 1 93 ? 4.493 -5.080 -18.469 1.00 91.69 93 ARG A N 1
ATOM 716 C CA . ARG A 1 93 ? 3.766 -4.614 -17.268 1.00 91.69 93 ARG A CA 1
ATOM 717 C C . ARG A 1 93 ? 3.058 -3.277 -17.470 1.00 91.69 93 ARG A C 1
ATOM 719 O O . ARG A 1 93 ? 2.046 -3.028 -16.835 1.00 91.69 93 ARG A O 1
ATOM 726 N N . CYS A 1 94 ? 3.586 -2.418 -18.338 1.00 91.31 94 CYS A N 1
ATOM 727 C CA . CYS A 1 94 ? 3.024 -1.102 -18.608 1.00 91.31 94 CYS A CA 1
ATOM 728 C C . CYS A 1 94 ? 2.028 -1.064 -19.773 1.00 91.31 94 CYS A C 1
ATOM 730 O O . CYS A 1 94 ? 1.501 0.019 -20.020 1.00 91.31 94 CYS A O 1
ATOM 732 N N . ARG A 1 95 ? 1.783 -2.178 -20.482 1.00 87.62 95 ARG A N 1
ATOM 733 C CA . ARG A 1 95 ? 0.886 -2.237 -21.650 1.00 87.62 95 ARG A CA 1
ATOM 734 C C . ARG A 1 95 ? -0.616 -2.200 -21.310 1.00 87.62 95 ARG A C 1
ATOM 736 O O . ARG A 1 95 ? -1.320 -1.498 -22.029 1.00 87.62 95 ARG A O 1
ATOM 743 N N . PRO A 1 96 ? -1.141 -2.893 -20.275 1.00 86.56 96 PRO A N 1
ATOM 744 C CA . PRO A 1 96 ? -2.587 -2.917 -20.015 1.00 86.56 96 PRO A CA 1
ATOM 745 C C . PRO A 1 96 ? -3.199 -1.518 -19.863 1.00 86.56 96 PRO A C 1
ATOM 747 O O . PRO A 1 96 ? -4.200 -1.210 -20.505 1.00 86.56 96 PRO A O 1
ATOM 750 N N . ASP A 1 97 ? -2.537 -0.636 -19.111 1.00 80.88 97 ASP A N 1
ATOM 751 C CA . ASP A 1 97 ? -3.003 0.737 -18.861 1.00 80.88 97 ASP A CA 1
ATOM 752 C C . ASP A 1 97 ? -2.440 1.765 -19.861 1.00 80.88 97 ASP A C 1
ATOM 754 O O . ASP A 1 97 ? -2.393 2.957 -19.552 1.00 80.88 97 ASP A O 1
ATOM 758 N N . GLN A 1 98 ? -1.937 1.337 -21.028 1.00 83.06 98 GLN A N 1
ATOM 759 C CA . GLN A 1 98 ? -1.309 2.238 -21.997 1.00 83.06 98 GLN A CA 1
ATOM 760 C C . GLN A 1 98 ? -1.406 1.719 -23.443 1.00 83.06 98 GLN A C 1
ATOM 762 O O . GLN A 1 98 ? -0.686 0.807 -23.835 1.00 83.06 98 GLN A O 1
ATOM 767 N N . GLN A 1 99 ? -2.219 2.376 -24.276 1.00 90.12 99 GLN A N 1
ATOM 768 C CA . GLN A 1 99 ? -2.333 2.056 -25.712 1.00 90.12 99 GLN A CA 1
ATOM 769 C C . GLN A 1 99 ? -1.406 2.902 -26.612 1.00 90.12 99 GLN A C 1
ATOM 771 O O . GLN A 1 99 ? -1.226 2.595 -27.789 1.00 90.12 99 GLN A O 1
ATOM 776 N N . THR A 1 100 ? -0.783 3.956 -26.072 1.00 94.31 100 THR A N 1
ATOM 777 C CA . THR A 1 100 ? 0.085 4.890 -26.811 1.00 94.31 100 THR A CA 1
ATOM 778 C C . THR A 1 100 ? 1.449 5.069 -26.146 1.00 94.31 100 THR A C 1
ATOM 780 O O . THR A 1 100 ? 1.590 5.059 -24.925 1.00 94.31 100 THR A O 1
ATOM 783 N N . CYS A 1 101 ? 2.493 5.263 -26.943 1.00 94.56 101 CYS A N 1
ATOM 784 C CA . CYS A 1 101 ? 3.851 5.465 -26.462 1.00 94.56 101 CYS A CA 1
ATOM 785 C C . CYS A 1 101 ? 3.970 6.731 -25.599 1.00 94.56 101 CYS A C 1
ATOM 787 O O . CYS A 1 101 ? 3.669 7.828 -26.058 1.00 94.56 101 CYS A O 1
ATOM 789 N N . THR A 1 102 ? 4.522 6.614 -24.389 1.00 92.44 102 THR A N 1
ATOM 790 C CA . THR A 1 102 ? 4.745 7.768 -23.495 1.00 92.44 102 THR A CA 1
ATOM 791 C C . THR A 1 102 ? 5.836 8.735 -23.974 1.00 92.44 102 THR A C 1
ATOM 793 O O . THR A 1 102 ? 6.048 9.754 -23.329 1.00 92.44 102 THR A O 1
ATOM 796 N N . VAL A 1 103 ? 6.561 8.409 -25.053 1.00 94.06 103 VAL A N 1
ATOM 797 C CA . VAL A 1 103 ? 7.647 9.237 -25.613 1.00 94.06 103 VAL A CA 1
ATOM 798 C C . VAL A 1 103 ? 7.194 10.005 -26.858 1.00 94.06 103 VAL A C 1
ATOM 800 O O . VAL A 1 103 ? 7.489 11.187 -26.982 1.00 94.06 103 VAL A O 1
ATOM 803 N N . CYS A 1 104 ? 6.463 9.356 -27.773 1.00 96.31 104 CYS A N 1
ATOM 804 C CA . CYS A 1 104 ? 6.065 9.939 -29.065 1.00 96.31 104 CYS A CA 1
ATOM 805 C C . CYS A 1 104 ? 4.547 9.961 -29.328 1.00 96.31 104 CYS A C 1
ATOM 807 O O . CYS A 1 104 ? 4.126 10.334 -30.421 1.00 96.31 104 CYS A O 1
ATOM 809 N N . LEU A 1 105 ? 3.729 9.523 -28.363 1.00 94.69 105 LEU A N 1
ATOM 810 C CA . LEU A 1 105 ? 2.258 9.449 -28.415 1.00 94.69 105 LEU A CA 1
ATOM 811 C C . LEU A 1 105 ? 1.657 8.558 -29.523 1.00 94.69 105 LEU A C 1
ATOM 813 O O . LEU A 1 105 ? 0.437 8.436 -29.610 1.00 94.69 105 LEU A O 1
ATOM 817 N N . ARG A 1 106 ? 2.481 7.876 -30.330 1.00 96.88 106 ARG A N 1
ATOM 818 C CA . ARG A 1 106 ? 2.030 6.914 -31.352 1.00 96.88 106 ARG A CA 1
ATOM 819 C C . ARG A 1 106 ? 1.542 5.589 -30.751 1.00 96.88 106 ARG A C 1
ATOM 821 O O . ARG A 1 106 ? 2.024 5.226 -29.675 1.00 96.88 106 ARG A O 1
ATOM 828 N N . PRO A 1 107 ? 0.627 4.861 -31.419 1.00 96.38 107 PRO A N 1
ATOM 829 C CA . PRO A 1 107 ? 0.155 3.546 -30.989 1.00 96.38 107 PRO A CA 1
ATOM 830 C C . PRO A 1 107 ? 1.273 2.575 -30.594 1.00 96.38 107 PRO A C 1
ATOM 832 O O . PRO A 1 107 ? 2.347 2.538 -31.205 1.00 96.38 107 PRO A O 1
ATOM 835 N N . LEU A 1 108 ? 1.008 1.772 -29.562 1.00 95.69 108 LEU A N 1
ATOM 836 C CA . LEU A 1 108 ? 1.795 0.572 -29.289 1.00 95.69 108 LEU A CA 1
ATOM 837 C C . LEU A 1 108 ? 1.375 -0.534 -30.260 1.00 95.69 108 LEU A C 1
ATOM 839 O O . LEU A 1 108 ? 0.187 -0.742 -30.495 1.00 95.69 108 LEU A O 1
ATOM 843 N N . LEU A 1 109 ? 2.351 -1.248 -30.812 1.00 94.44 109 LEU A N 1
ATOM 844 C CA . LEU A 1 109 ? 2.103 -2.362 -31.717 1.00 94.44 109 LEU A CA 1
ATOM 845 C C . LEU A 1 109 ? 1.800 -3.636 -30.922 1.00 94.44 109 LEU A C 1
ATOM 847 O O . LEU A 1 109 ? 2.353 -3.850 -29.840 1.00 94.44 109 LEU A O 1
ATOM 851 N N . ASP A 1 110 ? 0.997 -4.535 -31.495 1.00 92.00 110 ASP A N 1
ATOM 852 C CA . ASP A 1 110 ? 0.841 -5.900 -30.977 1.00 92.00 110 ASP A CA 1
ATOM 853 C C . ASP A 1 110 ? 1.998 -6.808 -31.427 1.00 92.00 110 ASP A C 1
ATOM 855 O O . ASP A 1 110 ? 1.827 -7.845 -32.059 1.00 92.00 110 ASP A O 1
ATOM 859 N N . THR A 1 111 ? 3.222 -6.360 -31.152 1.00 94.56 111 THR A N 1
ATOM 860 C CA . THR A 1 111 ? 4.449 -7.109 -31.418 1.00 94.56 111 THR A CA 1
ATOM 861 C C . THR A 1 111 ? 5.505 -6.787 -30.366 1.00 94.56 111 THR A C 1
ATOM 863 O O . THR A 1 111 ? 5.334 -5.894 -29.529 1.00 94.56 111 THR A O 1
ATOM 866 N N . ARG A 1 112 ? 6.605 -7.537 -30.392 1.00 95.69 112 ARG A N 1
ATOM 867 C CA . ARG A 1 112 ? 7.675 -7.463 -29.397 1.00 95.69 112 ARG A CA 1
ATOM 868 C C . ARG A 1 112 ? 9.050 -7.332 -30.036 1.00 95.69 112 ARG A C 1
ATOM 870 O O . ARG A 1 112 ? 9.327 -7.928 -31.076 1.00 95.69 112 ARG A O 1
ATOM 877 N N . ASN A 1 113 ? 9.930 -6.578 -29.390 1.00 97.19 113 ASN A N 1
ATOM 878 C CA . ASN A 1 113 ? 11.292 -6.346 -29.852 1.00 97.19 113 ASN A CA 1
ATOM 879 C C . ASN A 1 113 ? 12.208 -7.522 -29.469 1.00 97.19 113 ASN A C 1
ATOM 881 O O . ASN A 1 113 ? 12.979 -7.440 -28.514 1.00 97.19 113 ASN A O 1
ATOM 885 N N . VAL A 1 114 ? 12.110 -8.631 -30.211 1.00 97.31 114 VAL A N 1
ATOM 886 C CA . VAL A 1 114 ? 12.862 -9.877 -29.948 1.00 97.31 114 VAL A CA 1
ATOM 887 C C . VAL A 1 114 ? 14.380 -9.645 -29.903 1.00 97.31 114 VAL A C 1
ATOM 889 O O . VAL A 1 114 ? 15.062 -10.241 -29.073 1.00 97.31 114 VAL A O 1
ATOM 892 N N . SER A 1 115 ? 14.911 -8.743 -30.732 1.00 96.56 115 SER A N 1
ATOM 893 C CA . SER A 1 115 ? 16.337 -8.391 -30.730 1.00 96.56 115 SER A CA 1
ATOM 894 C C . S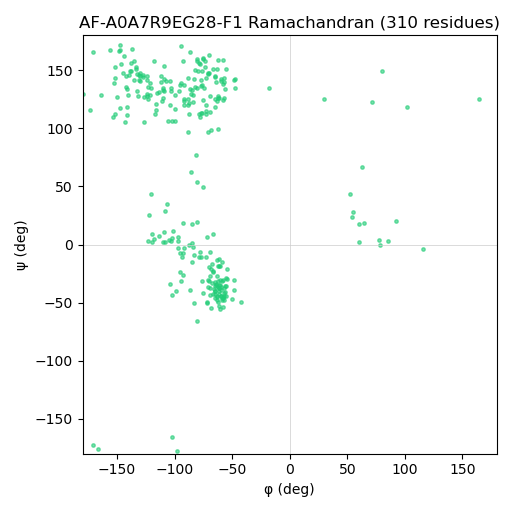ER A 1 115 ? 16.759 -7.726 -29.418 1.00 96.56 115 SER A C 1
ATOM 896 O O . SER A 1 115 ? 17.758 -8.122 -28.816 1.00 96.56 115 SER A O 1
ATOM 898 N N . LEU A 1 116 ? 15.973 -6.759 -28.928 1.00 96.88 116 LEU A N 1
ATOM 899 C CA . LEU A 1 116 ? 16.242 -6.106 -27.646 1.00 96.88 116 LEU A CA 1
ATOM 900 C C . LEU A 1 116 ? 15.995 -7.046 -26.459 1.00 96.88 116 LEU A C 1
ATOM 902 O O . LEU A 1 116 ? 16.716 -6.963 -25.472 1.00 96.88 116 LEU A O 1
ATOM 906 N N . GLU A 1 117 ? 15.047 -7.983 -26.561 1.00 97.62 117 GLU A N 1
ATOM 907 C CA . GLU A 1 117 ? 14.893 -9.057 -25.574 1.00 97.62 117 GLU A CA 1
ATOM 908 C C . GLU A 1 117 ? 16.127 -9.969 -25.510 1.00 97.62 117 GLU A C 1
ATOM 910 O O . GLU A 1 117 ? 16.467 -10.455 -24.434 1.00 97.62 117 GLU A O 1
ATOM 915 N N . GLY A 1 118 ? 16.778 -10.244 -26.645 1.00 97.06 118 GLY A N 1
ATOM 916 C CA . GLY A 1 118 ? 18.047 -10.973 -26.693 1.00 97.06 118 GLY A CA 1
ATOM 917 C C . GLY A 1 118 ? 19.130 -10.228 -25.917 1.00 97.06 118 GLY A C 1
ATOM 918 O O . GLY A 1 118 ? 19.664 -10.752 -24.946 1.00 97.06 118 GLY A O 1
ATOM 919 N N . ILE A 1 119 ? 19.358 -8.959 -26.269 1.00 96.00 119 ILE A N 1
ATOM 920 C CA . ILE A 1 119 ? 20.324 -8.079 -25.590 1.00 96.00 119 ILE A CA 1
ATOM 921 C C . ILE A 1 119 ? 20.024 -7.970 -24.084 1.00 96.00 119 ILE A C 1
ATOM 923 O O . ILE A 1 119 ? 20.943 -8.023 -23.271 1.00 96.00 119 ILE A O 1
ATOM 927 N N . ALA A 1 120 ? 18.751 -7.866 -23.693 1.00 96.19 120 ALA A N 1
ATOM 928 C CA . ALA A 1 120 ? 18.339 -7.763 -22.294 1.00 96.19 120 ALA A CA 1
ATOM 929 C C . ALA A 1 120 ? 18.698 -8.999 -21.447 1.00 96.19 120 ALA A C 1
ATOM 931 O O . ALA A 1 120 ? 18.886 -8.877 -20.239 1.00 96.19 120 ALA A O 1
ATOM 932 N N . ARG A 1 121 ? 18.806 -10.194 -22.045 1.00 95.62 121 ARG A N 1
ATOM 933 C CA . ARG A 1 121 ? 19.196 -11.416 -21.315 1.00 95.62 121 ARG A CA 1
ATOM 934 C C . ARG A 1 121 ? 20.697 -11.468 -21.015 1.00 95.62 121 ARG A C 1
ATOM 936 O O . ARG A 1 121 ? 21.071 -11.963 -19.957 1.00 95.62 121 ARG A O 1
ATOM 943 N N . GLU A 1 122 ? 21.526 -10.889 -21.882 1.00 95.25 122 GLU A N 1
ATOM 944 C CA . GLU A 1 122 ? 22.995 -10.894 -21.764 1.00 95.25 122 GLU A CA 1
ATOM 945 C C . GLU A 1 122 ? 23.552 -9.793 -20.835 1.00 95.25 122 GLU A C 1
ATOM 947 O O . GLU A 1 122 ? 24.745 -9.760 -20.526 1.00 95.25 122 GLU A O 1
ATOM 952 N N . VAL A 1 123 ? 22.711 -8.858 -20.381 1.00 95.44 123 VAL A N 1
ATOM 953 C CA . VAL A 1 123 ? 23.129 -7.716 -19.553 1.00 95.44 123 VAL A CA 1
ATOM 954 C C . VAL A 1 123 ? 22.949 -8.002 -18.060 1.00 95.44 123 VAL A C 1
ATOM 956 O O . VAL A 1 123 ? 21.915 -8.489 -17.608 1.00 95.44 123 VAL A O 1
ATOM 959 N N . THR A 1 124 ? 23.948 -7.613 -17.259 1.00 96.06 124 THR A N 1
ATOM 960 C CA . THR A 1 124 ? 23.811 -7.522 -15.797 1.00 96.06 124 THR A CA 1
ATOM 961 C C . THR A 1 124 ? 23.382 -6.119 -15.380 1.00 96.06 124 THR A C 1
ATOM 963 O O . THR A 1 124 ? 24.049 -5.114 -15.660 1.00 96.06 124 THR A O 1
ATOM 966 N N . TYR A 1 125 ? 22.268 -6.047 -14.667 1.00 96.69 125 TYR A N 1
ATOM 967 C CA . TYR A 1 125 ? 21.613 -4.810 -14.272 1.00 96.69 125 TYR A CA 1
ATOM 968 C C . TYR A 1 125 ? 21.970 -4.463 -12.825 1.00 96.69 125 TYR A C 1
ATOM 970 O O . TYR A 1 125 ? 21.826 -5.319 -11.951 1.00 96.69 125 TYR A O 1
ATOM 978 N N . PRO A 1 126 ? 22.441 -3.240 -12.523 1.00 96.88 126 PRO A N 1
ATOM 979 C CA . PRO A 1 126 ? 22.691 -2.832 -11.147 1.00 96.88 126 PRO A CA 1
ATOM 980 C C . PRO A 1 126 ? 21.371 -2.663 -10.387 1.00 96.88 126 PRO A C 1
ATOM 982 O O . PRO A 1 126 ? 20.364 -2.230 -10.943 1.00 96.88 126 PRO A O 1
ATOM 985 N N . CYS A 1 127 ? 21.363 -2.946 -9.086 1.00 96.81 127 CYS A N 1
ATOM 986 C CA . CYS A 1 127 ? 20.202 -2.646 -8.255 1.00 96.81 127 CYS A CA 1
ATOM 987 C C . CYS A 1 127 ? 19.844 -1.143 -8.285 1.00 96.81 127 CYS A C 1
ATOM 989 O O . CYS A 1 127 ? 20.721 -0.290 -8.141 1.00 96.81 127 CYS A O 1
ATOM 991 N N . ARG A 1 128 ? 18.546 -0.802 -8.373 1.00 94.25 128 ARG A N 1
ATOM 992 C CA . ARG A 1 128 ? 18.066 0.593 -8.324 1.00 94.25 128 ARG A CA 1
ATOM 993 C C . ARG A 1 128 ? 18.490 1.311 -7.039 1.00 94.25 128 ARG A C 1
ATOM 995 O O . ARG A 1 128 ? 18.745 2.508 -7.049 1.00 94.25 128 ARG A O 1
ATOM 1002 N N . TYR A 1 129 ? 18.621 0.558 -5.942 1.00 95.44 129 TYR A N 1
ATOM 1003 C CA . TYR A 1 129 ? 19.020 1.059 -4.627 1.00 95.44 129 TYR A CA 1
ATOM 1004 C C . TYR A 1 129 ? 20.541 1.257 -4.495 1.00 95.44 129 TYR A C 1
ATOM 1006 O O . TYR A 1 129 ? 21.087 1.322 -3.390 1.00 95.44 129 TYR A O 1
ATOM 1014 N N . ARG A 1 130 ? 21.260 1.354 -5.624 1.00 94.75 130 ARG A N 1
ATOM 1015 C CA . ARG A 1 130 ? 22.701 1.626 -5.664 1.00 94.75 130 ARG A CA 1
ATOM 1016 C C . ARG A 1 130 ? 23.064 2.969 -5.043 1.00 94.75 130 ARG A C 1
ATOM 1018 O O . ARG A 1 130 ? 24.047 3.038 -4.311 1.00 94.75 130 ARG A O 1
ATOM 1025 N N . GLY A 1 131 ? 22.226 3.991 -5.233 1.00 92.38 131 GLY A N 1
ATOM 1026 C CA . GLY A 1 131 ? 22.368 5.282 -4.550 1.00 92.38 131 GLY A CA 1
ATOM 1027 C C . GLY A 1 131 ? 22.239 5.198 -3.021 1.00 92.38 131 GLY A C 1
ATOM 1028 O O . GLY A 1 131 ? 22.707 6.087 -2.323 1.00 92.38 131 GLY A O 1
ATOM 1029 N N . GLN A 1 132 ? 21.653 4.119 -2.490 1.00 94.06 132 GLN A N 1
ATOM 1030 C CA . GLN A 1 132 ? 21.483 3.881 -1.052 1.00 94.06 132 GLN A CA 1
ATOM 1031 C C . GLN A 1 132 ? 22.486 2.866 -0.479 1.00 94.06 132 GLN A C 1
ATOM 1033 O O . GLN A 1 132 ? 22.425 2.556 0.712 1.00 94.06 132 GLN A O 1
ATOM 1038 N N . GLY A 1 133 ? 23.419 2.371 -1.302 1.00 95.62 133 GLY A N 1
ATOM 1039 C CA . GLY A 1 133 ? 24.518 1.495 -0.887 1.00 95.62 133 GLY A CA 1
ATOM 1040 C C . GLY A 1 133 ? 24.499 0.081 -1.473 1.00 95.62 133 GLY A C 1
ATOM 1041 O O . GLY A 1 133 ? 25.454 -0.664 -1.247 1.00 95.62 133 GLY A O 1
ATOM 1042 N N . CYS A 1 134 ? 23.478 -0.308 -2.248 1.00 97.31 134 CYS A N 1
ATOM 1043 C CA . CYS A 1 134 ? 23.481 -1.624 -2.891 1.00 97.31 134 CYS A CA 1
ATOM 1044 C C . CYS A 1 134 ? 24.552 -1.703 -3.992 1.00 97.31 134 CYS A C 1
ATOM 1046 O O . CYS A 1 134 ? 24.609 -0.862 -4.885 1.00 97.31 134 CYS A O 1
ATOM 1048 N N . ARG A 1 135 ? 25.409 -2.727 -3.952 1.00 97.06 135 ARG A N 1
ATOM 1049 C CA . ARG A 1 135 ? 26.451 -2.958 -4.975 1.00 97.06 135 ARG A CA 1
ATOM 1050 C C . ARG A 1 135 ? 26.181 -4.186 -5.844 1.00 97.06 135 ARG A C 1
ATOM 1052 O O . ARG A 1 135 ? 26.999 -4.522 -6.690 1.00 97.06 135 ARG A O 1
ATOM 1059 N N . GLU A 1 136 ? 25.053 -4.847 -5.617 1.00 97.62 136 GLU A N 1
ATOM 1060 C CA . GLU A 1 136 ? 24.670 -6.078 -6.299 1.00 97.62 136 GLU A CA 1
ATOM 1061 C C . GLU A 1 136 ? 24.097 -5.770 -7.693 1.00 97.62 136 GLU A C 1
ATOM 1063 O O . GLU A 1 136 ? 23.489 -4.716 -7.927 1.00 97.62 136 GLU A O 1
ATOM 1068 N N . ALA A 1 137 ? 24.307 -6.702 -8.621 1.00 96.69 137 ALA A N 1
ATOM 1069 C CA . ALA A 1 137 ? 23.797 -6.655 -9.982 1.00 96.69 137 ALA A CA 1
ATOM 1070 C C . ALA A 1 137 ? 23.335 -8.054 -10.402 1.00 96.69 137 ALA A C 1
ATOM 1072 O O . ALA A 1 137 ? 23.934 -9.044 -9.986 1.00 96.69 137 ALA A O 1
ATOM 1073 N N . PHE A 1 138 ? 22.282 -8.125 -11.213 1.00 97.38 138 PHE A N 1
ATOM 1074 C CA . PHE A 1 138 ? 21.566 -9.367 -11.517 1.00 97.38 138 PHE A CA 1
ATOM 1075 C C . PHE A 1 138 ? 21.207 -9.463 -13.006 1.00 97.38 138 PHE A C 1
ATOM 1077 O O . PHE A 1 138 ? 21.088 -8.423 -13.663 1.00 97.38 138 PHE A O 1
ATOM 1084 N N . PRO A 1 139 ? 20.996 -10.677 -13.545 1.00 96.62 139 PRO A N 1
ATOM 1085 C CA . PRO A 1 139 ? 20.274 -10.870 -14.799 1.00 96.62 139 PRO A CA 1
ATOM 1086 C C . PRO A 1 139 ? 18.858 -10.282 -14.725 1.00 96.62 139 PRO A C 1
ATOM 1088 O O . PRO A 1 139 ? 18.281 -10.129 -13.643 1.00 96.62 139 PRO A O 1
ATOM 1091 N N . VAL A 1 140 ? 18.269 -9.993 -15.886 1.00 94.06 140 VAL A N 1
ATOM 1092 C CA . VAL A 1 140 ? 16.943 -9.358 -15.976 1.00 94.06 140 VAL A CA 1
ATOM 1093 C C . VAL A 1 140 ? 15.822 -10.165 -15.298 1.00 94.06 140 VAL A C 1
ATOM 1095 O O . VAL A 1 140 ? 14.901 -9.574 -14.740 1.00 94.06 140 VAL A O 1
ATOM 1098 N N . GLY A 1 141 ? 15.916 -11.500 -15.281 1.00 92.50 141 GLY A N 1
ATOM 1099 C CA . GLY A 1 141 ? 14.924 -12.371 -14.634 1.00 92.50 141 GLY A CA 1
ATOM 1100 C C . GLY A 1 141 ? 14.938 -12.315 -13.101 1.00 92.50 141 GLY A C 1
ATOM 1101 O O . GLY A 1 141 ? 13.890 -12.443 -12.473 1.00 92.50 141 GLY A O 1
ATOM 1102 N N . ASP A 1 142 ? 16.100 -12.067 -12.491 1.00 94.81 142 ASP A N 1
ATOM 1103 C CA . ASP A 1 142 ? 16.269 -12.125 -11.032 1.00 94.81 142 ASP A CA 1
ATOM 1104 C C . ASP A 1 142 ? 16.116 -10.755 -10.357 1.00 94.81 142 ASP A C 1
ATOM 1106 O O . ASP A 1 142 ? 15.800 -10.661 -9.165 1.00 94.81 142 ASP A O 1
ATOM 1110 N N . ILE A 1 143 ? 16.343 -9.665 -11.102 1.00 94.62 143 ILE A N 1
ATOM 1111 C CA . ILE A 1 143 ? 16.479 -8.333 -10.504 1.00 94.62 143 ILE A CA 1
ATOM 1112 C C . ILE A 1 143 ? 15.198 -7.818 -9.834 1.00 94.62 143 ILE A C 1
ATOM 1114 O O . ILE A 1 143 ? 15.288 -7.137 -8.811 1.00 94.62 143 ILE A O 1
ATOM 1118 N N . ALA A 1 144 ? 14.016 -8.185 -10.338 1.00 90.81 144 ALA A N 1
ATOM 1119 C CA . ALA A 1 144 ? 12.743 -7.841 -9.703 1.00 90.81 144 ALA A CA 1
ATOM 1120 C C . ALA A 1 144 ? 12.641 -8.464 -8.296 1.00 90.81 144 ALA A C 1
ATOM 1122 O O . ALA A 1 144 ? 12.434 -7.756 -7.307 1.00 90.81 144 ALA A O 1
ATOM 1123 N N . GLY A 1 145 ? 12.917 -9.769 -8.1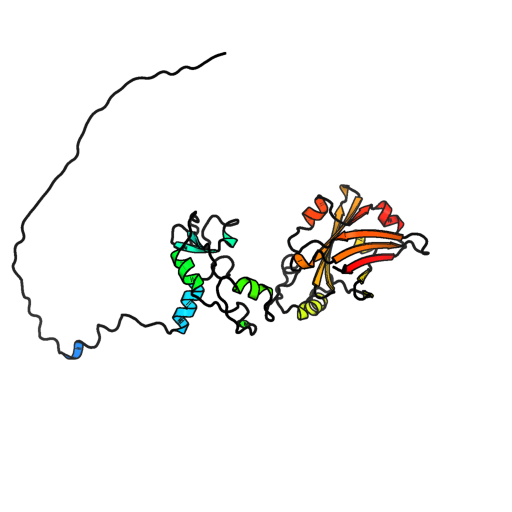85 1.00 92.44 145 GLY A N 1
ATOM 1124 C CA . GLY A 1 145 ? 12.946 -10.486 -6.908 1.00 92.44 145 GLY A CA 1
ATOM 1125 C C . GLY A 1 145 ? 14.078 -10.038 -5.974 1.00 92.44 145 GLY A C 1
ATOM 1126 O O . GLY A 1 145 ? 13.973 -10.202 -4.755 1.00 92.44 145 GLY A O 1
ATOM 1127 N N . HIS A 1 146 ? 15.160 -9.451 -6.498 1.00 95.00 146 HIS A N 1
ATOM 1128 C CA . HIS A 1 146 ? 16.125 -8.726 -5.669 1.00 95.00 146 HIS A CA 1
ATOM 1129 C C . HIS A 1 146 ? 15.543 -7.399 -5.159 1.00 95.00 146 HIS A C 1
ATOM 1131 O O . HIS A 1 146 ? 15.609 -7.142 -3.959 1.00 95.00 146 HIS A O 1
ATOM 1137 N N . HIS A 1 147 ? 14.966 -6.549 -6.020 1.00 92.81 147 HIS A N 1
ATOM 1138 C CA . HIS A 1 147 ? 14.438 -5.236 -5.615 1.00 92.81 147 HIS A CA 1
ATOM 1139 C C . HIS A 1 147 ? 13.390 -5.345 -4.506 1.00 92.81 147 HIS A C 1
ATOM 1141 O O . HIS A 1 147 ? 13.410 -4.533 -3.583 1.00 92.81 147 HIS A O 1
ATOM 1147 N N . GLU A 1 148 ? 12.534 -6.366 -4.533 1.00 88.75 148 GLU A N 1
ATOM 1148 C CA . GLU A 1 148 ? 11.545 -6.604 -3.477 1.00 88.75 148 GLU A CA 1
ATOM 1149 C C . GLU A 1 148 ? 12.171 -6.862 -2.098 1.00 88.75 148 GLU A C 1
ATOM 1151 O O . GLU A 1 148 ? 11.641 -6.397 -1.085 1.00 88.75 148 GLU A O 1
ATOM 1156 N N . ARG A 1 149 ? 13.307 -7.570 -2.062 1.00 90.44 149 ARG A N 1
ATOM 1157 C CA . ARG A 1 149 ? 13.973 -8.070 -0.844 1.00 90.44 149 ARG A CA 1
ATOM 1158 C C . ARG A 1 149 ? 15.267 -7.323 -0.498 1.00 90.44 149 ARG A C 1
ATOM 1160 O O . ARG A 1 149 ? 15.939 -7.669 0.471 1.00 90.44 149 ARG A O 1
ATOM 1167 N N . CYS A 1 150 ? 15.635 -6.307 -1.275 1.00 94.06 150 CYS A N 1
ATOM 1168 C CA . CYS A 1 150 ? 16.891 -5.586 -1.113 1.00 94.06 150 CYS A CA 1
ATOM 1169 C C . CYS A 1 150 ? 16.966 -4.908 0.263 1.00 94.06 150 CYS A C 1
ATOM 1171 O O . CYS A 1 150 ? 16.121 -4.084 0.607 1.00 94.06 150 CYS A O 1
ATOM 1173 N N . ARG A 1 151 ? 18.033 -5.166 1.028 1.00 92.56 151 ARG A N 1
ATOM 1174 C CA . ARG A 1 151 ? 18.274 -4.528 2.341 1.00 92.56 151 ARG A CA 1
ATOM 1175 C C . ARG A 1 151 ? 18.400 -2.997 2.294 1.00 92.56 151 ARG A C 1
ATOM 1177 O O . ARG A 1 151 ? 18.260 -2.340 3.318 1.00 92.56 151 ARG A O 1
ATOM 1184 N N . PHE A 1 152 ? 18.668 -2.435 1.114 1.00 94.81 152 PHE A N 1
ATOM 1185 C CA . PHE A 1 152 ? 18.743 -0.991 0.869 1.00 94.81 152 PHE A CA 1
ATOM 1186 C C . PHE A 1 152 ? 17.436 -0.408 0.306 1.00 94.81 152 PHE A C 1
ATOM 1188 O O . PHE A 1 152 ? 17.406 0.763 -0.070 1.00 94.81 152 PHE A O 1
ATOM 1195 N N . ARG A 1 153 ? 16.362 -1.210 0.236 1.00 93.69 153 ARG A N 1
ATOM 1196 C CA . ARG A 1 153 ? 15.054 -0.788 -0.265 1.00 93.69 153 ARG A CA 1
ATOM 1197 C C . ARG A 1 153 ? 14.522 0.402 0.526 1.00 93.69 153 ARG A C 1
ATOM 1199 O O . ARG A 1 153 ? 14.378 0.354 1.749 1.00 93.69 153 ARG A O 1
ATOM 1206 N N . VAL A 1 154 ? 14.175 1.442 -0.221 1.00 93.38 154 VAL A N 1
ATOM 1207 C CA . VAL A 1 154 ? 13.480 2.629 0.273 1.00 93.38 154 VAL A CA 1
ATOM 1208 C C . VAL A 1 154 ? 11.980 2.455 0.056 1.00 93.38 154 VAL A C 1
ATOM 1210 O O . VAL A 1 154 ? 11.543 1.956 -0.985 1.00 93.38 154 VAL A O 1
ATOM 1213 N N . TYR A 1 155 ? 11.201 2.862 1.050 1.00 91.50 155 TYR A N 1
ATOM 1214 C CA . TYR A 1 155 ? 9.747 2.828 1.068 1.00 91.50 155 TYR A CA 1
ATOM 1215 C C . TYR A 1 155 ? 9.202 4.252 1.045 1.00 91.50 155 TYR A C 1
ATOM 1217 O O . TYR A 1 155 ? 9.707 5.137 1.732 1.00 91.50 155 TYR A O 1
ATOM 1225 N N . ASN A 1 156 ? 8.135 4.451 0.278 1.00 92.75 156 ASN A N 1
ATOM 1226 C CA . ASN A 1 156 ? 7.318 5.655 0.345 1.00 92.75 156 ASN A CA 1
ATOM 1227 C C . ASN A 1 156 ? 6.517 5.682 1.651 1.00 92.75 156 ASN A C 1
ATOM 1229 O O . ASN A 1 156 ? 6.064 4.630 2.104 1.00 92.75 156 ASN A O 1
ATOM 1233 N N . CYS A 1 157 ? 6.273 6.873 2.206 1.00 93.94 157 CYS A N 1
ATOM 1234 C CA . CYS A 1 157 ? 5.288 7.021 3.274 1.00 93.94 157 CYS A CA 1
ATOM 1235 C C . CYS A 1 157 ? 3.906 6.486 2.824 1.00 93.94 157 CYS A C 1
ATOM 1237 O O . CYS A 1 157 ? 3.444 6.848 1.738 1.00 93.94 157 CYS A O 1
ATOM 1239 N N . PRO A 1 158 ? 3.214 5.681 3.652 1.00 91.25 158 PRO A N 1
ATOM 1240 C CA . PRO A 1 158 ? 1.803 5.324 3.488 1.00 91.25 158 PRO A CA 1
ATOM 1241 C C . PRO A 1 158 ? 0.870 6.512 3.221 1.00 91.25 158 PRO A C 1
ATOM 1243 O O . PRO A 1 158 ? -0.020 6.436 2.377 1.00 91.25 158 PRO A O 1
ATOM 1246 N N . GLY A 1 159 ? 1.122 7.640 3.889 1.00 90.19 159 GLY A N 1
ATOM 1247 C CA . GLY A 1 159 ? 0.428 8.909 3.690 1.00 90.19 159 GLY A CA 1
ATOM 1248 C C . GLY A 1 159 ? 0.776 9.629 2.382 1.00 90.19 159 GLY A C 1
ATOM 1249 O O . GLY A 1 159 ? 0.322 10.749 2.184 1.00 90.19 159 GLY A O 1
ATOM 1250 N N . ARG A 1 160 ? 1.558 9.051 1.458 1.00 92.31 160 ARG A N 1
ATOM 1251 C CA . ARG A 1 160 ? 1.875 9.702 0.172 1.00 92.31 160 ARG A CA 1
ATOM 1252 C C . ARG A 1 160 ? 0.629 10.006 -0.661 1.00 92.31 160 ARG A C 1
ATOM 1254 O O . ARG A 1 160 ? 0.580 11.055 -1.292 1.00 92.31 160 ARG A O 1
ATOM 1261 N N . THR A 1 161 ? -0.355 9.108 -0.679 1.00 86.69 161 THR A N 1
ATOM 1262 C CA . THR A 1 161 ? -1.575 9.292 -1.486 1.00 86.69 161 THR A CA 1
ATOM 1263 C C . THR A 1 161 ? -2.643 10.092 -0.742 1.00 86.69 161 THR A C 1
ATOM 1265 O O . THR A 1 161 ? -3.302 10.925 -1.353 1.00 86.69 161 THR A O 1
ATOM 1268 N N . LEU A 1 162 ? -2.796 9.860 0.567 1.00 84.56 162 LEU A N 1
ATOM 1269 C CA . LEU A 1 162 ? -3.830 10.494 1.397 1.00 84.56 162 LEU A CA 1
ATOM 1270 C C . LEU A 1 162 ? -3.400 11.892 1.879 1.00 84.56 162 LEU A C 1
ATOM 1272 O O . LEU A 1 162 ? -4.088 12.875 1.632 1.00 84.56 162 LEU A O 1
ATOM 1276 N N . GLU A 1 163 ? -2.196 11.989 2.446 1.00 88.25 163 GLU A N 1
ATOM 1277 C CA . GLU A 1 163 ? -1.642 13.191 3.092 1.00 88.25 163 GLU A CA 1
ATOM 1278 C C . GLU A 1 163 ? -0.615 13.935 2.218 1.00 88.25 163 GLU A C 1
ATOM 1280 O O . GLU A 1 163 ? 0.054 14.860 2.677 1.00 88.25 163 GLU A O 1
ATOM 1285 N N . LYS A 1 164 ? -0.417 13.502 0.963 1.00 92.75 164 LYS A N 1
ATOM 1286 C CA . LYS A 1 164 ? 0.612 14.020 0.033 1.00 92.75 164 LYS A CA 1
ATOM 1287 C C . LYS A 1 164 ? 2.041 13.993 0.603 1.00 92.75 164 LYS A C 1
ATOM 1289 O O . LYS A 1 164 ? 2.913 14.731 0.142 1.00 92.75 164 LYS A O 1
ATOM 1294 N N . CYS A 1 165 ? 2.306 13.121 1.580 1.00 95.19 165 CYS A N 1
ATOM 1295 C CA . CYS A 1 165 ? 3.579 13.091 2.295 1.00 95.19 165 CYS A CA 1
ATOM 1296 C C . CYS A 1 165 ? 4.756 12.754 1.353 1.00 95.19 165 CYS A C 1
ATOM 1298 O O . CYS A 1 165 ? 4.754 11.692 0.715 1.00 95.19 165 CYS A O 1
ATOM 1300 N N . PRO A 1 166 ? 5.794 13.612 1.261 1.00 96.19 166 PRO A N 1
ATOM 1301 C CA . PRO A 1 166 ? 6.912 13.399 0.348 1.00 96.19 166 PRO A CA 1
ATOM 1302 C C . PRO A 1 166 ? 7.935 12.382 0.870 1.00 96.19 166 PRO A C 1
ATOM 1304 O O . PRO A 1 166 ? 8.792 11.961 0.090 1.00 96.19 166 PRO A O 1
ATOM 1307 N N . TRP A 1 167 ? 7.852 11.973 2.143 1.00 96.94 167 TRP A N 1
ATOM 1308 C CA . TRP A 1 167 ? 8.875 11.174 2.819 1.00 96.94 167 TRP A CA 1
ATOM 1309 C C . TRP A 1 167 ? 9.144 9.821 2.147 1.00 96.94 167 TRP A C 1
ATOM 1311 O O . TRP A 1 167 ? 8.246 9.133 1.635 1.00 96.94 167 TRP A O 1
ATOM 1321 N N . GLN A 1 168 ? 10.423 9.458 2.168 1.00 95.38 168 GLN A N 1
ATOM 1322 C CA . GLN A 1 168 ? 10.966 8.191 1.711 1.00 95.38 168 GLN A CA 1
ATOM 1323 C C . GLN A 1 168 ? 12.080 7.770 2.672 1.00 95.38 168 GLN A C 1
ATOM 1325 O O . GLN A 1 168 ? 12.943 8.586 2.988 1.00 95.38 168 GLN A O 1
ATOM 1330 N N . GLY A 1 169 ? 12.086 6.511 3.105 1.00 93.38 169 GLY A N 1
ATOM 1331 C CA . GLY A 1 169 ? 13.101 5.999 4.030 1.00 93.38 169 GLY A CA 1
ATOM 1332 C C . GLY A 1 169 ? 13.120 4.478 4.131 1.00 93.38 169 GLY A C 1
ATOM 1333 O O . GLY A 1 169 ? 12.423 3.768 3.401 1.00 93.38 169 GLY A O 1
ATOM 1334 N N . ARG A 1 170 ? 13.957 3.950 5.020 1.00 90.69 170 ARG A N 1
ATOM 1335 C CA . ARG A 1 170 ? 14.077 2.513 5.295 1.00 90.69 170 ARG A CA 1
ATOM 1336 C C . ARG A 1 170 ? 12.890 2.017 6.121 1.00 90.69 170 ARG A C 1
ATOM 1338 O O . ARG A 1 170 ? 12.242 2.775 6.838 1.00 90.69 170 ARG A O 1
ATOM 1345 N N . ARG A 1 171 ? 12.644 0.701 6.083 1.00 87.75 171 ARG A N 1
ATOM 1346 C CA . ARG A 1 171 ? 11.561 0.043 6.842 1.00 87.75 171 ARG A CA 1
ATOM 1347 C C . ARG A 1 171 ? 11.563 0.431 8.329 1.00 87.75 171 ARG A C 1
ATOM 1349 O O . ARG A 1 171 ? 10.513 0.809 8.836 1.00 87.75 171 ARG A O 1
ATOM 1356 N N . ALA A 1 172 ? 12.736 0.398 8.967 1.00 88.62 172 ALA A N 1
ATOM 1357 C CA . ALA A 1 172 ? 12.932 0.692 10.390 1.00 88.62 172 ALA A CA 1
ATOM 1358 C C . ALA A 1 172 ? 12.747 2.177 10.770 1.00 88.62 172 ALA A C 1
ATOM 1360 O O . ALA A 1 172 ? 12.515 2.489 11.931 1.00 88.62 172 ALA A O 1
ATOM 1361 N N . GLU A 1 173 ? 12.826 3.099 9.808 1.00 93.06 173 GLU A N 1
ATOM 1362 C CA . GLU A 1 173 ? 12.627 4.539 10.042 1.00 93.06 173 GLU A CA 1
ATOM 1363 C C . GLU A 1 173 ? 11.133 4.918 10.003 1.00 93.06 173 GLU A C 1
ATOM 1365 O O . GLU A 1 173 ? 10.743 5.991 10.461 1.00 93.06 173 GLU A O 1
ATOM 1370 N N . MET A 1 174 ? 10.285 4.026 9.478 1.00 92.62 174 MET A N 1
ATOM 1371 C CA . MET A 1 174 ? 8.863 4.268 9.227 1.00 92.62 174 MET A CA 1
ATOM 1372 C C . MET A 1 174 ? 8.043 4.484 10.507 1.00 92.62 174 MET A C 1
ATOM 1374 O O . MET A 1 174 ? 7.148 5.320 10.500 1.00 92.62 174 MET A O 1
ATOM 1378 N N . GLU A 1 175 ? 8.316 3.753 11.595 1.00 93.12 175 GLU A N 1
ATOM 1379 C CA . GLU A 1 175 ? 7.598 3.935 12.870 1.00 93.12 175 GLU A CA 1
ATOM 1380 C C . GLU A 1 175 ? 7.808 5.353 13.412 1.00 93.12 175 GLU A C 1
ATOM 1382 O O . GLU A 1 175 ? 6.850 6.086 13.649 1.00 93.12 175 GLU A O 1
ATOM 1387 N N . THR A 1 176 ? 9.074 5.761 13.519 1.00 95.88 176 THR A N 1
ATOM 1388 C CA . THR A 1 176 ? 9.480 7.112 13.921 1.00 95.88 176 THR A CA 1
ATOM 1389 C C . THR A 1 176 ? 8.890 8.170 12.994 1.00 95.88 176 THR A C 1
ATOM 1391 O O . THR A 1 176 ? 8.296 9.129 13.473 1.00 95.88 176 THR A O 1
ATOM 1394 N N . HIS A 1 177 ? 8.945 7.974 11.673 1.00 96.12 177 HIS A N 1
ATOM 1395 C CA . HIS A 1 177 ? 8.328 8.903 10.726 1.00 96.12 177 HIS A CA 1
ATOM 1396 C C . HIS A 1 177 ? 6.812 9.065 10.944 1.00 96.12 177 HIS A C 1
ATOM 1398 O O . HIS A 1 177 ? 6.324 10.194 10.993 1.00 96.12 177 HIS A O 1
ATOM 1404 N N . LEU A 1 178 ? 6.063 7.965 11.085 1.00 94.50 178 LEU A N 1
ATOM 1405 C CA . LEU A 1 178 ? 4.614 8.023 11.292 1.00 94.50 178 LEU A CA 1
ATOM 1406 C C . LEU A 1 178 ? 4.265 8.687 12.629 1.00 94.50 178 LEU A C 1
ATOM 1408 O O . LEU A 1 178 ? 3.378 9.533 12.669 1.00 94.50 178 LEU A O 1
ATOM 1412 N N . ARG A 1 179 ? 4.984 8.356 13.705 1.00 95.00 179 ARG A N 1
ATOM 1413 C CA . ARG A 1 179 ? 4.778 8.960 15.026 1.00 95.00 179 ARG A CA 1
ATOM 1414 C C . ARG A 1 179 ? 5.067 10.461 15.032 1.00 95.00 179 ARG A C 1
ATOM 1416 O O . ARG A 1 179 ? 4.276 11.215 15.588 1.00 95.00 179 ARG A O 1
ATOM 1423 N N . ASP A 1 180 ? 6.173 10.881 14.422 1.00 95.75 180 ASP A N 1
ATOM 1424 C CA . ASP A 1 180 ? 6.716 12.231 14.603 1.00 95.75 180 ASP A CA 1
ATOM 1425 C C . ASP A 1 180 ? 6.199 13.228 13.542 1.00 95.75 180 ASP A C 1
ATOM 1427 O O . ASP A 1 180 ? 6.115 14.424 13.815 1.00 95.75 180 ASP A O 1
ATOM 1431 N N . VAL A 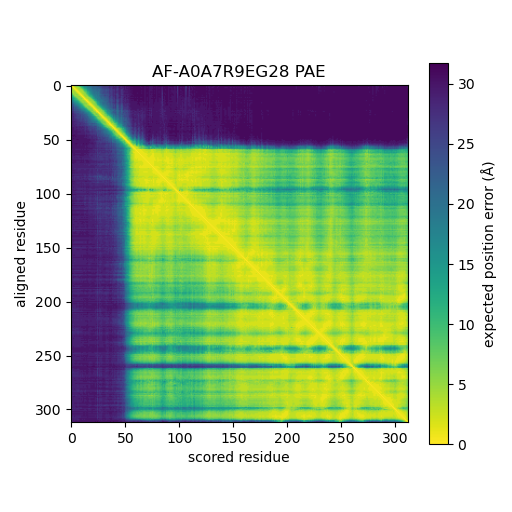1 181 ? 5.809 12.757 12.346 1.00 95.75 181 VAL A N 1
ATOM 1432 C CA . VAL A 1 181 ? 5.262 13.597 11.253 1.00 95.75 181 VAL A CA 1
ATOM 1433 C C . VAL A 1 181 ? 3.746 13.454 11.104 1.00 95.75 181 VAL A C 1
ATOM 1435 O O . VAL A 1 181 ? 3.068 14.424 10.774 1.00 95.75 181 VAL A O 1
ATOM 1438 N N . HIS A 1 182 ? 3.192 12.267 11.361 1.00 94.31 182 HIS A N 1
ATOM 1439 C CA . HIS A 1 182 ? 1.762 11.972 11.208 1.00 94.31 182 HIS A CA 1
ATOM 1440 C C . HIS A 1 182 ? 1.041 11.846 12.564 1.00 94.31 182 HIS A C 1
ATOM 1442 O O . HIS A 1 182 ? 0.101 11.066 12.703 1.00 94.31 182 HIS A O 1
ATOM 1448 N N . THR A 1 183 ? 1.456 12.648 13.553 1.00 91.88 183 THR A N 1
ATOM 1449 C CA . THR A 1 183 ? 0.984 12.648 14.955 1.00 91.88 183 THR A CA 1
ATOM 1450 C C . THR A 1 183 ? -0.534 12.489 15.111 1.00 91.88 183 THR A C 1
ATOM 1452 O O . THR A 1 183 ? -0.986 11.616 15.847 1.00 91.88 183 THR A O 1
ATOM 1455 N N . ASN A 1 184 ? -1.326 13.280 14.380 1.00 90.56 184 ASN A N 1
ATOM 1456 C CA . ASN A 1 184 ? -2.795 13.305 14.469 1.00 90.56 184 ASN A CA 1
ATOM 1457 C C . ASN A 1 184 ? -3.483 12.032 13.943 1.00 90.56 184 ASN A C 1
ATOM 1459 O O . ASN A 1 184 ? -4.634 11.764 14.283 1.00 90.56 184 ASN A O 1
ATOM 1463 N N . ILE A 1 185 ? -2.798 11.253 13.101 1.00 92.19 185 ILE A N 1
ATOM 1464 C CA . ILE A 1 185 ? -3.323 10.028 12.481 1.00 92.19 185 ILE A CA 1
ATOM 1465 C C . ILE A 1 185 ? -2.499 8.786 12.857 1.00 92.19 185 ILE A C 1
ATOM 1467 O O . ILE A 1 185 ? -2.723 7.709 12.309 1.00 92.19 185 ILE A O 1
ATOM 1471 N N . HIS A 1 186 ? -1.571 8.901 13.807 1.00 94.25 186 HIS A N 1
ATOM 1472 C CA . HIS A 1 186 ? -0.740 7.800 14.281 1.00 94.25 186 HIS A CA 1
ATOM 1473 C C . HIS A 1 186 ? -1.414 7.029 15.430 1.00 94.25 186 HIS A C 1
ATOM 1475 O O . HIS A 1 186 ? -1.749 7.595 16.470 1.00 94.25 186 HIS A O 1
ATOM 1481 N N . ILE A 1 187 ? -1.558 5.710 15.280 1.00 94.50 187 ILE A N 1
ATOM 1482 C CA . ILE A 1 187 ? -1.995 4.806 16.350 1.00 94.50 187 ILE A CA 1
ATOM 1483 C C . ILE A 1 187 ? -0.776 4.352 17.151 1.00 94.50 187 ILE A C 1
ATOM 1485 O O . ILE A 1 187 ? 0.026 3.544 16.684 1.00 94.50 187 ILE A O 1
ATOM 1489 N N . SER A 1 188 ? -0.697 4.800 18.405 1.00 92.94 188 SER A N 1
ATOM 1490 C CA . SER A 1 188 ? 0.197 4.201 19.396 1.00 92.94 188 SER A CA 1
ATOM 1491 C C . SER A 1 188 ? -0.416 2.904 19.931 1.00 92.94 188 SER A C 1
ATOM 1493 O O . SER A 1 188 ? -1.427 2.914 20.637 1.00 92.94 188 SER A O 1
ATOM 1495 N N . PHE A 1 189 ? 0.173 1.767 19.566 1.00 94.38 189 PHE A N 1
ATOM 1496 C CA . PHE A 1 189 ? -0.292 0.455 20.004 1.00 94.38 189 PHE A CA 1
ATOM 1497 C C . PHE A 1 189 ? 0.190 0.105 21.418 1.00 94.38 189 PHE A C 1
ATOM 1499 O O . PHE A 1 189 ? 1.377 0.177 21.727 1.00 94.38 189 PHE A O 1
ATOM 1506 N N . LYS A 1 190 ? -0.718 -0.415 22.250 1.00 95.81 190 LYS A N 1
ATOM 1507 C CA . LYS A 1 190 ? -0.378 -1.119 23.493 1.00 95.81 190 LYS A CA 1
ATOM 1508 C C . LYS A 1 190 ? -0.179 -2.607 23.183 1.00 95.81 190 LYS A C 1
ATOM 1510 O O . LYS A 1 190 ? -1.105 -3.274 22.713 1.00 95.81 190 LYS A O 1
ATOM 1515 N N . THR A 1 191 ? 1.006 -3.148 23.458 1.00 94.69 191 THR A N 1
ATOM 1516 C CA . THR A 1 191 ? 1.270 -4.594 23.354 1.00 94.69 191 THR A CA 1
ATOM 1517 C C . THR A 1 191 ? 0.580 -5.332 24.496 1.00 94.69 191 THR A C 1
ATOM 1519 O O . THR A 1 191 ? 0.879 -5.092 25.660 1.00 94.69 191 THR A O 1
ATOM 1522 N N . VAL A 1 192 ? -0.325 -6.256 24.165 1.00 93.88 192 VAL A N 1
ATOM 1523 C CA . VAL A 1 192 ? -1.030 -7.099 25.148 1.00 93.88 192 VAL A CA 1
ATOM 1524 C C . VAL A 1 192 ? -0.363 -8.471 25.253 1.00 93.88 192 VAL A C 1
ATOM 1526 O O . VAL A 1 192 ? -0.247 -9.028 26.341 1.00 93.88 192 VAL A O 1
ATOM 1529 N N . LYS A 1 193 ? 0.066 -9.029 24.113 1.00 93.94 193 LYS A N 1
ATOM 1530 C CA . LYS A 1 193 ? 0.835 -10.280 23.986 1.00 93.94 193 LYS A CA 1
ATOM 1531 C C . LYS A 1 193 ? 1.763 -10.183 22.770 1.00 93.94 193 LYS A C 1
ATOM 1533 O O . LYS A 1 193 ? 1.542 -9.358 21.890 1.00 93.94 193 LYS A O 1
ATOM 1538 N N . SER A 1 194 ? 2.736 -11.085 22.646 1.00 91.75 194 SER A N 1
ATOM 1539 C CA . SER A 1 194 ? 3.661 -11.157 21.493 1.00 91.75 194 SER A CA 1
ATOM 1540 C C . SER A 1 194 ? 2.986 -11.351 20.120 1.00 91.75 194 SER A C 1
ATOM 1542 O O . SER A 1 194 ? 3.619 -11.162 19.081 1.00 91.75 194 SER A O 1
ATOM 1544 N N . SER A 1 195 ? 1.708 -11.735 20.097 1.00 94.94 195 SER A N 1
ATOM 1545 C CA . SER A 1 195 ? 0.861 -11.858 18.906 1.00 94.94 195 SER A CA 1
ATOM 1546 C C . SER A 1 195 ? -0.352 -10.920 18.905 1.00 94.94 195 SER A C 1
ATOM 1548 O O . SER A 1 195 ? -1.171 -11.014 17.995 1.00 94.94 195 SER A O 1
ATOM 1550 N N . LEU A 1 196 ? -0.503 -10.028 19.894 1.00 96.19 196 LEU A N 1
ATOM 1551 C CA . LEU A 1 196 ? -1.675 -9.158 20.017 1.00 96.19 196 LEU A CA 1
ATOM 1552 C C . LEU A 1 196 ? -1.295 -7.753 20.486 1.00 96.19 196 LEU A C 1
ATOM 1554 O O . LEU A 1 196 ? -0.844 -7.561 21.618 1.00 96.19 196 LEU A O 1
ATOM 1558 N N . VAL A 1 197 ? -1.577 -6.772 19.633 1.00 97.44 197 VAL A N 1
ATOM 1559 C CA . VAL A 1 197 ? -1.557 -5.345 19.972 1.00 97.44 197 VAL A CA 1
ATOM 1560 C C . VAL A 1 197 ? -2.978 -4.795 20.006 1.00 97.44 197 VAL A C 1
ATOM 1562 O O . VAL A 1 197 ? -3.868 -5.314 19.328 1.00 97.44 197 VAL A O 1
ATOM 1565 N N . SER A 1 198 ? -3.207 -3.743 20.785 1.00 97.12 198 SER A N 1
ATOM 1566 C CA . SER A 1 198 ? -4.500 -3.062 20.845 1.00 97.12 198 SER A CA 1
ATOM 1567 C C . SER A 1 198 ? -4.371 -1.567 21.078 1.00 97.12 198 SER A C 1
ATOM 1569 O O . SER A 1 198 ? -3.409 -1.113 21.693 1.00 97.12 198 SER A O 1
ATOM 1571 N N . TRP A 1 199 ? -5.387 -0.825 20.661 1.00 95.62 199 TRP A N 1
ATOM 1572 C CA . TRP A 1 199 ? -5.590 0.569 21.027 1.00 95.62 199 TRP A CA 1
ATOM 1573 C C . TRP A 1 199 ? -7.054 0.794 21.403 1.00 95.62 199 TRP A C 1
ATOM 1575 O O . TRP A 1 199 ? -7.936 0.006 21.047 1.00 95.62 199 TRP A O 1
ATOM 1585 N N . GLU A 1 200 ? -7.300 1.849 22.166 1.00 92.75 200 GLU A N 1
ATOM 1586 C CA . GLU A 1 200 ? -8.645 2.299 22.514 1.00 92.75 200 GLU A CA 1
ATOM 1587 C C . GLU A 1 200 ? -9.146 3.260 21.432 1.00 92.75 200 GLU A C 1
ATOM 1589 O O . GLU A 1 200 ? -8.359 4.025 20.878 1.00 92.75 200 GLU A O 1
ATOM 1594 N N . ILE A 1 201 ? -10.441 3.199 21.117 1.00 89.81 201 ILE A N 1
ATOM 1595 C CA . ILE A 1 201 ? -11.108 4.168 20.236 1.00 89.81 201 ILE A CA 1
ATOM 1596 C C . ILE A 1 201 ? -12.038 4.996 21.114 1.00 89.81 201 ILE A C 1
ATOM 1598 O O . ILE A 1 201 ? -12.872 4.427 21.825 1.00 89.81 201 ILE A O 1
ATOM 1602 N N . THR A 1 202 ? -11.920 6.323 21.081 1.00 85.19 202 THR A N 1
ATOM 1603 C CA . THR A 1 202 ? -12.801 7.167 21.897 1.00 85.19 202 THR A CA 1
ATOM 1604 C C . THR A 1 202 ? -14.215 7.212 21.314 1.00 85.19 202 THR A C 1
ATOM 1606 O O . THR A 1 202 ? -14.451 6.968 20.129 1.00 85.19 202 THR A O 1
ATOM 1609 N N . ASN A 1 203 ? -15.208 7.532 22.147 1.00 77.25 203 ASN A N 1
ATOM 1610 C CA . ASN A 1 203 ? -16.590 7.614 21.674 1.00 77.25 203 ASN A CA 1
ATOM 1611 C C . ASN A 1 203 ? -16.779 8.683 20.593 1.00 77.25 203 ASN A C 1
ATOM 1613 O O . ASN A 1 203 ? -17.514 8.434 19.644 1.00 77.25 203 ASN A O 1
ATOM 1617 N N . ALA A 1 204 ? -16.126 9.842 20.734 1.00 75.62 204 ALA A N 1
ATOM 1618 C CA . ALA A 1 204 ? -16.226 10.946 19.780 1.00 75.62 204 ALA A CA 1
ATOM 1619 C C . ALA A 1 204 ? -15.653 10.559 18.407 1.00 75.62 204 ALA A C 1
ATOM 1621 O O . ALA A 1 204 ? -16.265 10.838 17.379 1.00 75.62 204 ALA A O 1
ATOM 1622 N N . GLU A 1 205 ? -14.533 9.833 18.398 1.00 76.75 205 GLU A N 1
ATOM 1623 C CA . GLU A 1 205 ? -13.919 9.310 17.179 1.00 76.75 205 GLU A CA 1
ATOM 1624 C C . GLU A 1 205 ? -14.838 8.354 16.408 1.00 76.75 205 GLU A C 1
ATOM 1626 O O . GLU A 1 205 ? -14.772 8.321 15.183 1.00 76.75 205 GLU A O 1
ATOM 1631 N N . CYS A 1 206 ? -15.673 7.546 17.069 1.00 74.56 206 CYS A N 1
ATOM 1632 C CA . CYS A 1 206 ? -16.453 6.498 16.393 1.00 74.56 206 CYS A CA 1
ATOM 1633 C C . CYS A 1 206 ? -17.443 6.995 15.323 1.00 74.56 206 CYS A C 1
ATOM 1635 O O . CYS A 1 206 ? -17.868 6.178 14.512 1.00 74.56 206 CYS A O 1
ATOM 1637 N N . TYR A 1 207 ? -17.825 8.274 15.320 1.00 77.19 207 TYR A N 1
ATOM 1638 C CA . TYR A 1 207 ? -18.847 8.819 14.410 1.00 77.19 207 TYR A CA 1
ATOM 1639 C C . TYR A 1 207 ? -18.272 9.658 13.263 1.00 77.19 207 TYR A C 1
ATOM 1641 O O . TYR A 1 207 ? -19.031 10.247 12.500 1.00 77.19 207 TYR A O 1
ATOM 1649 N N . GLN A 1 208 ? -16.945 9.744 13.159 1.00 83.25 208 GLN A N 1
ATOM 1650 C CA . GLN A 1 208 ? -16.258 10.490 12.111 1.00 83.25 208 GLN A CA 1
ATOM 1651 C C . GLN A 1 208 ? -15.501 9.529 11.201 1.00 83.25 208 GLN A C 1
ATOM 1653 O O . GLN A 1 208 ? -14.736 8.681 11.677 1.00 83.25 208 GLN A O 1
ATOM 1658 N N . ASP A 1 209 ? -15.694 9.698 9.896 1.00 91.56 209 ASP A N 1
ATOM 1659 C CA . ASP A 1 209 ? -14.871 9.076 8.868 1.00 91.56 209 ASP A CA 1
ATOM 1660 C C . ASP A 1 209 ? -13.417 9.496 9.084 1.00 91.56 209 ASP A C 1
ATOM 1662 O O . ASP A 1 209 ? -13.095 10.683 9.156 1.00 91.56 209 ASP A O 1
ATOM 1666 N N . SER A 1 210 ? -12.523 8.521 9.218 1.00 92.69 210 SER A N 1
ATOM 1667 C CA . SER A 1 210 ? -11.099 8.812 9.341 1.00 92.69 210 SER A CA 1
ATOM 1668 C C . SER A 1 210 ? -10.241 7.632 8.917 1.00 92.69 210 SER A C 1
ATOM 1670 O O . SER A 1 210 ? -10.698 6.494 8.747 1.00 92.69 210 SER A O 1
ATOM 1672 N N . HIS A 1 211 ? -8.957 7.926 8.761 1.00 93.56 211 HIS A N 1
ATOM 1673 C CA . HIS A 1 211 ? -7.924 6.946 8.518 1.00 93.56 211 HIS A CA 1
ATOM 1674 C C . HIS A 1 211 ? -6.772 7.172 9.496 1.00 93.56 211 HIS A C 1
ATOM 1676 O O . HIS A 1 211 ? -6.500 8.301 9.898 1.00 93.56 211 HIS A O 1
ATOM 1682 N N . HIS A 1 212 ? -6.112 6.090 9.893 1.00 94.75 212 HIS A N 1
ATOM 1683 C CA . HIS A 1 212 ? -5.004 6.122 10.834 1.00 94.75 212 HIS A CA 1
ATOM 1684 C C . HIS A 1 212 ? -3.958 5.062 10.478 1.00 94.75 212 HIS A C 1
ATOM 1686 O O . HIS A 1 212 ? -4.296 3.973 10.007 1.00 94.75 212 HIS A O 1
ATOM 1692 N N . PHE A 1 213 ? -2.691 5.357 10.752 1.00 95.50 213 PHE A N 1
ATOM 1693 C CA . PHE A 1 213 ? -1.562 4.460 10.530 1.00 95.50 213 PHE A CA 1
ATOM 1694 C C . PHE A 1 213 ? -0.986 3.976 11.859 1.00 95.50 213 PHE A C 1
ATOM 1696 O O . PHE A 1 213 ? -0.739 4.779 12.753 1.00 95.50 213 PHE A O 1
ATOM 1703 N N . GLY A 1 214 ? -0.711 2.681 11.980 1.00 94.94 214 GLY A N 1
ATOM 1704 C CA . GLY A 1 214 ? 0.006 2.114 13.125 1.00 94.94 214 GLY A CA 1
ATOM 1705 C C . GLY A 1 214 ? 1.114 1.163 12.679 1.00 94.94 214 GLY A C 1
ATOM 1706 O O . GLY A 1 214 ? 0.960 0.457 11.682 1.00 94.94 214 GLY A O 1
ATOM 1707 N N . TYR A 1 215 ? 2.215 1.108 13.428 1.00 94.25 215 TYR A N 1
ATOM 1708 C CA . TYR A 1 215 ? 3.319 0.170 13.193 1.00 94.25 215 TYR A CA 1
ATOM 1709 C C . TYR A 1 215 ? 3.285 -0.970 14.217 1.00 94.25 215 TYR A C 1
ATOM 1711 O O . TYR A 1 215 ? 3.390 -0.726 15.413 1.00 94.25 215 TYR A O 1
ATOM 1719 N N . ALA A 1 216 ? 3.160 -2.222 13.776 1.00 93.31 216 ALA A N 1
ATOM 1720 C CA . ALA A 1 216 ? 3.223 -3.386 14.666 1.00 93.31 216 ALA A CA 1
ATOM 1721 C C . ALA A 1 216 ? 3.737 -4.624 13.928 1.00 93.31 216 ALA A C 1
ATOM 1723 O O . ALA A 1 216 ? 3.533 -4.767 12.730 1.00 93.31 216 ALA A O 1
ATOM 1724 N N . PHE A 1 217 ? 4.371 -5.554 14.648 1.00 92.62 217 PHE A N 1
ATOM 1725 C CA . PHE A 1 217 ? 4.855 -6.831 14.094 1.00 92.62 217 PHE A CA 1
ATOM 1726 C C . PHE A 1 217 ? 5.788 -6.705 12.866 1.00 92.62 217 PHE A C 1
ATOM 1728 O O . PHE A 1 217 ? 5.839 -7.623 12.052 1.00 92.62 217 PHE A O 1
ATOM 1735 N N . ASP A 1 218 ? 6.516 -5.590 12.749 1.00 89.69 218 ASP A N 1
ATOM 1736 C CA . ASP A 1 218 ? 7.300 -5.188 11.567 1.00 89.69 218 ASP A CA 1
ATOM 1737 C C . ASP A 1 218 ? 6.481 -4.896 10.288 1.00 89.69 218 ASP A C 1
ATOM 1739 O O . ASP A 1 218 ? 7.018 -4.759 9.187 1.00 89.69 218 ASP A O 1
ATOM 1743 N N . GLU A 1 219 ? 5.176 -4.651 10.426 1.00 92.31 219 GLU A N 1
ATOM 1744 C CA . GLU A 1 219 ? 4.251 -4.217 9.369 1.00 92.31 219 GLU A CA 1
ATOM 1745 C C . GLU A 1 219 ? 3.649 -2.834 9.673 1.00 92.31 219 GLU A C 1
ATOM 1747 O O . GLU A 1 219 ? 3.625 -2.383 10.821 1.00 92.31 219 GLU A O 1
ATOM 1752 N N . VAL A 1 220 ? 3.182 -2.132 8.634 1.00 93.31 220 VAL A N 1
ATOM 1753 C CA . VAL A 1 220 ? 2.333 -0.942 8.806 1.00 93.31 220 VAL A CA 1
ATOM 1754 C C . VAL A 1 220 ? 0.897 -1.328 8.514 1.00 93.31 220 VAL A C 1
ATOM 1756 O O . VAL A 1 220 ? 0.605 -1.933 7.481 1.00 93.31 220 VAL A O 1
ATOM 1759 N N . PHE A 1 221 ? 0.001 -0.925 9.403 1.00 95.44 221 PHE A N 1
ATOM 1760 C CA . PHE A 1 221 ? -1.429 -1.108 9.258 1.00 95.44 221 PHE A CA 1
ATOM 1761 C C . PHE A 1 221 ? -2.108 0.233 9.003 1.00 95.44 221 PHE A C 1
ATOM 1763 O O . PHE A 1 221 ? -1.847 1.211 9.702 1.00 95.44 221 PHE A O 1
ATOM 1770 N N . LEU A 1 222 ? -2.991 0.261 8.009 1.00 95.50 222 LEU A N 1
ATOM 1771 C CA . LEU A 1 222 ? -3.900 1.367 7.734 1.00 95.50 222 LEU A CA 1
ATOM 1772 C C . LEU A 1 222 ? -5.284 0.974 8.252 1.00 95.50 222 LEU A C 1
ATOM 1774 O O . LEU A 1 222 ? -5.950 0.122 7.665 1.00 95.50 222 LEU A O 1
ATOM 1778 N N . PHE A 1 223 ? -5.694 1.575 9.364 1.00 95.81 223 PHE A N 1
ATOM 1779 C CA . PHE A 1 223 ? -7.056 1.492 9.877 1.00 95.81 223 PHE A CA 1
ATOM 1780 C C . PHE A 1 223 ? -7.904 2.574 9.212 1.00 95.81 223 PHE A C 1
ATOM 1782 O O . PHE A 1 223 ? -7.520 3.741 9.195 1.00 95.81 223 PHE A O 1
ATOM 1789 N N . GLN A 1 224 ? -9.059 2.197 8.679 1.00 95.25 224 GLN A N 1
ATOM 1790 C CA . GLN A 1 224 ? -10.037 3.117 8.112 1.00 95.25 224 GLN A CA 1
ATOM 1791 C C . GLN A 1 224 ? -11.417 2.807 8.683 1.00 95.25 224 GLN A C 1
ATOM 1793 O O . GLN A 1 224 ? -11.762 1.644 8.913 1.00 95.25 224 GLN A O 1
ATOM 1798 N N . LYS A 1 225 ? -12.218 3.852 8.870 1.00 94.25 225 LYS A N 1
ATOM 1799 C CA . LYS A 1 225 ? -13.630 3.752 9.239 1.00 94.25 225 LYS A CA 1
ATOM 1800 C C . LYS A 1 225 ? -14.458 4.747 8.437 1.00 94.25 225 LYS A C 1
ATOM 1802 O O . LYS A 1 225 ? -13.958 5.817 8.095 1.00 94.25 225 LYS A O 1
ATOM 1807 N N . ALA A 1 226 ? -15.705 4.382 8.180 1.00 94.19 226 ALA A N 1
ATOM 1808 C CA . ALA A 1 226 ? -16.710 5.265 7.607 1.00 94.19 226 ALA A CA 1
ATOM 1809 C C . ALA A 1 226 ? -18.071 4.992 8.251 1.00 94.19 226 ALA A C 1
ATOM 1811 O O . ALA A 1 226 ? -18.380 3.840 8.577 1.00 94.19 226 ALA A O 1
ATOM 1812 N N . PHE A 1 227 ? -18.886 6.027 8.432 1.00 91.94 227 PHE A N 1
ATOM 1813 C CA . PHE A 1 227 ? -20.247 5.881 8.936 1.00 91.94 227 PHE A CA 1
ATOM 1814 C C . PHE A 1 227 ? -21.260 5.915 7.784 1.00 91.94 227 PHE A C 1
ATOM 1816 O O . PHE A 1 227 ? -21.570 6.967 7.230 1.00 91.94 227 PHE A O 1
ATOM 1823 N N . ASP A 1 228 ? -21.820 4.753 7.438 1.00 90.69 228 ASP A N 1
ATOM 1824 C CA . ASP A 1 228 ? -22.936 4.659 6.497 1.00 90.69 228 ASP A CA 1
ATOM 1825 C C . ASP A 1 228 ? -24.198 5.211 7.173 1.00 90.69 228 ASP A C 1
ATOM 1827 O O . ASP A 1 228 ? -24.884 4.517 7.930 1.00 90.69 228 ASP A O 1
ATOM 1831 N N . VAL A 1 229 ? -24.490 6.483 6.893 1.00 88.75 229 VAL A N 1
ATOM 1832 C CA . VAL A 1 229 ? -25.673 7.202 7.385 1.00 88.75 229 VAL A CA 1
ATOM 1833 C C . VAL A 1 229 ? -26.968 6.526 6.926 1.00 88.75 229 VAL A C 1
ATOM 1835 O O . VAL A 1 229 ? -27.925 6.468 7.696 1.00 88.75 229 VAL A O 1
ATOM 1838 N N . SER A 1 230 ? -26.999 5.978 5.706 1.00 90.44 230 SER A N 1
ATOM 1839 C CA . SER A 1 230 ? -28.202 5.367 5.126 1.00 90.44 230 SER A CA 1
ATOM 1840 C C . SER A 1 230 ? -28.585 4.065 5.830 1.00 90.44 230 SER A C 1
ATOM 1842 O O . SER A 1 230 ? -29.763 3.810 6.071 1.00 90.44 230 SER A O 1
ATOM 1844 N N . GLN A 1 231 ? -27.586 3.273 6.230 1.00 90.25 231 GLN A N 1
ATOM 1845 C CA . GLN A 1 231 ? -27.781 2.020 6.958 1.00 90.25 231 GLN A CA 1
ATOM 1846 C C . GLN A 1 231 ? -27.620 2.153 8.477 1.00 90.25 231 GLN A C 1
ATOM 1848 O O . GLN A 1 231 ? -27.787 1.151 9.171 1.00 90.25 231 GLN A O 1
ATOM 1853 N N . ARG A 1 232 ? -27.272 3.344 8.992 1.00 93.25 232 ARG A N 1
ATOM 1854 C CA . ARG A 1 232 ? -26.899 3.604 10.398 1.00 93.25 232 ARG A CA 1
ATOM 1855 C C . ARG A 1 232 ? -25.785 2.668 10.899 1.00 93.25 232 ARG A C 1
ATOM 1857 O O . ARG A 1 232 ? -25.864 2.143 12.010 1.00 93.25 232 ARG A O 1
ATOM 1864 N N . LYS A 1 233 ? -24.746 2.435 10.087 1.00 93.88 233 LYS A N 1
ATOM 1865 C CA . LYS A 1 233 ? -23.665 1.476 10.394 1.00 93.88 233 LYS A CA 1
ATOM 1866 C C . LYS A 1 233 ? -22.284 2.113 10.371 1.00 93.88 233 LYS A C 1
ATOM 1868 O O . LYS A 1 233 ? -21.868 2.686 9.370 1.00 93.88 233 LYS A O 1
ATOM 1873 N N . LEU A 1 234 ? -21.521 1.885 11.434 1.00 94.06 234 LEU A N 1
ATOM 1874 C CA . LEU A 1 234 ? -20.082 2.120 11.448 1.00 94.06 234 LEU A CA 1
ATOM 1875 C C . LEU A 1 234 ? -19.373 0.955 10.743 1.00 94.06 234 LEU A C 1
ATOM 1877 O O . LEU A 1 234 ? -19.366 -0.165 11.256 1.00 94.06 234 LEU A O 1
ATOM 1881 N N . CYS A 1 235 ? -18.771 1.222 9.586 1.00 95.88 235 CYS A N 1
ATOM 1882 C CA . CYS A 1 235 ? -17.898 0.297 8.868 1.00 95.88 235 CYS A CA 1
ATOM 1883 C C . CYS A 1 235 ? -16.441 0.528 9.289 1.00 95.88 235 CYS A C 1
ATOM 1885 O O . CYS A 1 235 ? -16.002 1.670 9.415 1.00 95.88 235 CYS A O 1
ATOM 1887 N N . MET A 1 236 ? -15.681 -0.545 9.502 1.00 96.75 236 MET A N 1
ATOM 1888 C CA . MET A 1 236 ? -14.282 -0.513 9.933 1.00 96.75 236 MET A CA 1
ATOM 1889 C C . MET A 1 236 ? -13.477 -1.593 9.218 1.00 96.75 236 MET A C 1
ATOM 1891 O O . MET A 1 236 ? -13.847 -2.764 9.267 1.00 96.75 236 MET A O 1
ATOM 1895 N N . ALA A 1 237 ? -12.352 -1.207 8.616 1.00 97.06 237 ALA A N 1
ATOM 1896 C CA . ALA A 1 237 ? -11.420 -2.107 7.944 1.00 97.06 237 ALA A CA 1
ATOM 1897 C C . ALA A 1 237 ? -9.974 -1.799 8.346 1.00 97.06 237 ALA A C 1
ATOM 1899 O O . ALA A 1 237 ? -9.617 -0.658 8.648 1.00 97.06 237 ALA A O 1
ATOM 1900 N N . VAL A 1 238 ? -9.126 -2.826 8.325 1.00 96.62 238 VAL A N 1
ATOM 1901 C CA . VAL A 1 238 ? -7.676 -2.696 8.509 1.00 96.62 238 VAL A CA 1
ATOM 1902 C C . VAL A 1 238 ? -6.980 -3.311 7.300 1.00 96.62 238 VAL A C 1
ATOM 1904 O O . VAL A 1 238 ? -7.245 -4.464 6.968 1.00 96.62 238 VAL A O 1
ATOM 1907 N N . LYS A 1 239 ? -6.071 -2.557 6.673 1.00 94.69 239 LYS A N 1
ATOM 1908 C CA . LYS A 1 239 ? -5.162 -3.027 5.616 1.00 94.69 239 LYS A CA 1
ATOM 1909 C C . LYS A 1 239 ? -3.747 -3.222 6.144 1.00 94.69 239 LYS A C 1
ATOM 1911 O O . LYS A 1 239 ? -3.261 -2.377 6.890 1.00 94.69 239 LYS A O 1
ATOM 1916 N N . CYS A 1 240 ? -3.064 -4.274 5.702 1.00 94.06 240 CYS A N 1
ATOM 1917 C CA . CYS A 1 240 ? -1.621 -4.450 5.869 1.00 94.06 240 CYS A CA 1
ATOM 1918 C C . CYS A 1 240 ? -0.904 -3.871 4.648 1.00 94.06 240 CYS A C 1
ATOM 1920 O O . CYS A 1 240 ? -1.129 -4.314 3.521 1.00 94.06 240 CYS A O 1
ATOM 1922 N N . LEU A 1 241 ? -0.033 -2.886 4.865 1.00 90.12 241 LEU A N 1
ATOM 1923 C CA . LEU A 1 241 ? 0.776 -2.253 3.820 1.00 90.12 241 LEU A CA 1
ATOM 1924 C C . LEU A 1 241 ? 2.054 -3.064 3.593 1.00 90.12 241 LEU A C 1
ATOM 1926 O O . LEU A 1 241 ? 3.173 -2.631 3.872 1.00 90.12 241 LEU A O 1
ATOM 1930 N N . CYS A 1 242 ? 1.834 -4.303 3.167 1.00 82.06 242 CYS A N 1
ATOM 1931 C CA . CYS A 1 242 ? 2.816 -5.365 3.104 1.00 82.06 242 CYS A CA 1
ATOM 1932 C C . CYS A 1 242 ? 2.583 -6.252 1.864 1.00 82.06 242 CYS A C 1
ATOM 1934 O O . CYS A 1 242 ? 1.487 -6.239 1.290 1.00 82.06 242 CYS A O 1
ATOM 1936 N N . PRO A 1 243 ? 3.587 -7.049 1.443 1.00 74.31 243 PRO A N 1
ATOM 1937 C CA . PRO A 1 243 ? 3.400 -8.130 0.478 1.00 74.31 243 PRO A CA 1
ATOM 1938 C C . PRO A 1 243 ? 2.212 -9.039 0.830 1.00 74.31 243 PRO A C 1
ATOM 1940 O O . PRO A 1 243 ? 1.952 -9.334 2.000 1.00 74.31 243 PRO A O 1
ATOM 1943 N N . GLN A 1 244 ? 1.478 -9.472 -0.197 1.00 69.94 244 GLN A N 1
ATOM 1944 C CA . GLN A 1 244 ? 0.152 -10.091 -0.064 1.00 69.94 244 GLN A CA 1
ATOM 1945 C C . GLN A 1 244 ? 0.163 -11.392 0.766 1.00 69.94 244 GLN A C 1
ATOM 1947 O O . GLN A 1 244 ? -0.787 -11.666 1.497 1.00 69.94 244 GLN A O 1
ATOM 1952 N N . ASP A 1 245 ? 1.267 -12.149 0.749 1.00 72.19 245 ASP A N 1
ATOM 1953 C CA . ASP A 1 245 ? 1.462 -13.386 1.524 1.00 72.19 245 ASP A CA 1
ATOM 1954 C C . ASP A 1 245 ? 1.548 -13.167 3.055 1.00 72.19 245 ASP A C 1
ATOM 1956 O O . ASP A 1 245 ? 1.440 -14.121 3.849 1.00 72.19 245 ASP A O 1
ATOM 1960 N N . ARG A 1 246 ? 1.782 -11.915 3.477 1.00 78.94 246 ARG A N 1
ATOM 1961 C CA . ARG A 1 246 ? 1.883 -11.500 4.882 1.00 78.94 246 ARG A CA 1
ATOM 1962 C C . ARG A 1 246 ? 0.561 -10.974 5.436 1.00 78.94 246 ARG A C 1
ATOM 1964 O O . ARG A 1 246 ? 0.290 -11.228 6.605 1.00 78.94 246 ARG A O 1
ATOM 1971 N N . ALA A 1 247 ? -0.288 -10.347 4.617 1.00 79.56 247 ALA A N 1
ATOM 1972 C CA . ALA A 1 247 ? -1.577 -9.795 5.053 1.00 79.56 247 ALA A CA 1
ATOM 1973 C C . ALA A 1 247 ? -2.484 -10.861 5.703 1.00 79.56 247 ALA A C 1
ATOM 1975 O O . ALA A 1 247 ? -2.927 -10.690 6.838 1.00 79.56 247 ALA A O 1
ATOM 1976 N N . GLY A 1 248 ? -2.622 -12.030 5.063 1.00 85.56 248 GLY A N 1
ATOM 1977 C CA . GLY A 1 248 ? -3.389 -13.177 5.580 1.00 85.56 248 GLY A CA 1
ATOM 1978 C C . GLY A 1 248 ? -2.823 -13.856 6.841 1.00 85.56 248 GLY A C 1
ATOM 1979 O O . GLY A 1 248 ? -3.287 -14.929 7.213 1.00 85.56 248 GLY A O 1
ATOM 1980 N N . ARG A 1 249 ? -1.802 -13.278 7.492 1.00 91.50 249 ARG A N 1
ATOM 1981 C CA . ARG A 1 249 ? -1.281 -13.696 8.810 1.00 91.50 249 ARG A CA 1
ATOM 1982 C C . ARG A 1 249 ? -1.850 -12.849 9.956 1.00 91.50 249 ARG A C 1
ATOM 1984 O O . ARG A 1 249 ? -1.433 -13.015 11.103 1.00 91.50 249 ARG A O 1
ATOM 1991 N N . PHE A 1 250 ? -2.750 -11.912 9.656 1.00 95.50 250 PHE A N 1
ATOM 1992 C CA . PHE A 1 250 ? -3.307 -10.978 10.625 1.00 95.50 250 PHE A CA 1
ATOM 1993 C C . PHE A 1 250 ? -4.834 -10.934 10.553 1.00 95.50 250 PHE A C 1
ATOM 1995 O O . PHE A 1 250 ? -5.438 -10.933 9.481 1.00 95.50 250 PHE A O 1
ATOM 2002 N N . ARG A 1 251 ? -5.462 -10.837 11.724 1.00 96.06 251 ARG A N 1
ATOM 2003 C CA . ARG A 1 251 ? -6.896 -10.596 11.895 1.00 96.06 251 ARG A CA 1
ATOM 2004 C C . ARG A 1 251 ? -7.079 -9.347 12.748 1.00 96.06 251 ARG A C 1
ATOM 2006 O O . ARG A 1 251 ? -6.409 -9.219 13.774 1.00 96.06 251 ARG A O 1
ATOM 2013 N N . TYR A 1 252 ? -7.985 -8.450 12.368 1.00 97.25 252 TYR A N 1
ATOM 2014 C CA . TYR A 1 252 ? -8.378 -7.348 13.247 1.00 97.25 252 TYR A CA 1
ATOM 2015 C C . TYR A 1 252 ? -9.610 -7.727 14.077 1.00 97.25 252 TYR A C 1
ATOM 2017 O O . TYR A 1 252 ? -10.342 -8.673 13.762 1.00 97.25 252 TYR A O 1
ATOM 2025 N N . GLN A 1 253 ? -9.799 -7.050 15.206 1.00 97.62 253 GLN A N 1
ATOM 2026 C CA . GLN A 1 253 ? -10.922 -7.300 16.102 1.00 97.62 253 GLN A CA 1
ATOM 2027 C C . GLN A 1 253 ? -11.371 -6.026 16.801 1.00 97.62 253 GLN A C 1
ATOM 2029 O O . GLN A 1 253 ? -10.629 -5.481 17.617 1.00 97.62 253 GLN A O 1
ATOM 2034 N N . PHE A 1 254 ? -12.607 -5.611 16.545 1.00 96.75 254 PHE A N 1
ATOM 2035 C CA . PHE A 1 254 ? -13.271 -4.597 17.346 1.00 96.75 254 PHE A CA 1
ATOM 2036 C C . PHE A 1 254 ? -13.928 -5.258 18.555 1.00 96.75 254 PHE A C 1
ATOM 2038 O O . PHE A 1 254 ? -14.594 -6.288 18.430 1.00 96.75 254 PHE A O 1
ATOM 2045 N N . ARG A 1 255 ? -13.728 -4.680 19.735 1.00 95.31 255 ARG A N 1
ATOM 2046 C CA . ARG A 1 255 ? -14.229 -5.187 21.009 1.00 95.31 255 ARG A CA 1
ATOM 2047 C C . ARG A 1 255 ? -14.902 -4.055 21.774 1.00 95.31 255 ARG A C 1
ATOM 2049 O O . ARG A 1 255 ? -14.291 -3.012 21.997 1.00 95.31 255 ARG A O 1
ATOM 2056 N N . MET A 1 256 ? -16.132 -4.299 22.211 1.00 94.25 256 MET A N 1
ATOM 2057 C CA . MET A 1 256 ? -16.911 -3.393 23.054 1.00 94.25 256 MET A CA 1
ATOM 2058 C C . MET A 1 256 ? -17.278 -4.104 24.357 1.00 94.25 256 MET A C 1
ATOM 2060 O O . MET A 1 256 ? -17.818 -5.208 24.315 1.00 94.25 256 MET A O 1
ATOM 2064 N N . THR A 1 257 ? -17.016 -3.488 25.506 1.00 92.50 257 THR A N 1
ATOM 2065 C CA . THR A 1 257 ? -17.379 -4.013 26.835 1.00 92.50 257 THR A CA 1
ATOM 2066 C C . THR A 1 257 ? -18.291 -3.029 27.555 1.00 92.50 257 THR A C 1
ATOM 2068 O O . THR A 1 257 ? -18.029 -1.829 27.545 1.00 92.50 257 THR A O 1
ATOM 2071 N N . LYS A 1 258 ? -19.381 -3.496 28.178 1.00 90.19 258 LYS A N 1
ATOM 2072 C CA . LYS A 1 258 ? -20.219 -2.628 29.022 1.00 90.19 258 LYS A CA 1
ATOM 2073 C C . LYS A 1 258 ? -19.487 -2.276 30.315 1.00 90.19 258 LYS A C 1
ATOM 2075 O O . LYS A 1 258 ? -18.735 -3.083 30.862 1.00 90.19 258 LYS A O 1
ATOM 2080 N N . ASN A 1 259 ? -19.756 -1.076 30.826 1.00 80.88 259 ASN A N 1
ATOM 2081 C CA . ASN A 1 259 ? -19.299 -0.681 32.155 1.00 80.88 259 ASN A CA 1
ATOM 2082 C C . ASN A 1 259 ? -19.880 -1.638 33.214 1.00 80.88 259 ASN A C 1
ATOM 2084 O O . ASN A 1 259 ? -21.018 -2.087 33.073 1.00 80.88 259 ASN A O 1
ATOM 2088 N N . GLY A 1 260 ? -19.092 -1.996 34.227 1.00 73.12 260 GLY A N 1
ATOM 2089 C CA . GLY A 1 260 ? -19.446 -3.044 35.195 1.00 73.12 260 GLY A CA 1
ATOM 2090 C C . GLY A 1 260 ? -19.272 -4.493 34.705 1.00 73.12 260 GLY A C 1
ATOM 2091 O O . GLY A 1 260 ? -19.600 -5.415 35.442 1.00 73.12 260 GLY A O 1
ATOM 2092 N N . GLY A 1 261 ? -18.753 -4.731 33.493 1.00 67.31 261 GLY A N 1
ATOM 2093 C CA . GLY A 1 261 ? -18.231 -6.045 33.073 1.00 67.31 261 GLY A CA 1
ATOM 2094 C C . GLY A 1 261 ? -19.251 -7.119 32.664 1.00 67.31 261 GLY A C 1
ATOM 2095 O O . GLY A 1 261 ? -18.843 -8.207 32.271 1.00 67.31 261 GLY A O 1
ATOM 2096 N N . GLY A 1 262 ? -20.557 -6.837 32.702 1.00 79.19 262 GLY A N 1
ATOM 2097 C CA . GLY A 1 262 ? -21.607 -7.843 32.462 1.00 79.19 262 GLY A CA 1
ATOM 2098 C C . GLY A 1 262 ? -21.865 -8.254 31.002 1.00 79.19 262 GLY A C 1
ATOM 2099 O O . GLY A 1 262 ? -22.606 -9.205 30.772 1.00 79.19 262 GLY A O 1
ATOM 2100 N N . GLN A 1 263 ? -21.310 -7.556 30.003 1.00 89.56 263 GLN A N 1
ATOM 2101 C CA . GLN A 1 263 ? -21.493 -7.913 28.587 1.00 89.56 263 GLN A CA 1
ATOM 2102 C C . GLN A 1 263 ? -20.314 -7.448 27.725 1.00 89.56 263 GLN A C 1
ATOM 2104 O O . GLN A 1 263 ? -19.827 -6.325 27.874 1.00 89.56 263 GLN A O 1
ATOM 2109 N N . GLU A 1 264 ? -19.898 -8.293 26.784 1.00 93.25 264 GLU A N 1
ATOM 2110 C CA . GLU A 1 264 ? -18.837 -8.023 25.816 1.00 93.25 264 GLU A CA 1
ATOM 2111 C C . GLU A 1 264 ? -19.270 -8.468 24.414 1.00 93.25 264 GLU A C 1
ATOM 2113 O O . GLU A 1 264 ? -19.873 -9.527 24.250 1.00 93.25 264 GLU A O 1
ATOM 2118 N N . VAL A 1 265 ? -18.911 -7.686 23.396 1.00 95.00 265 VAL A N 1
ATOM 2119 C CA . VAL A 1 265 ? -19.033 -8.052 21.980 1.00 95.00 265 VAL A CA 1
ATOM 2120 C C . VAL A 1 265 ? -17.661 -7.991 21.325 1.00 95.00 265 VAL A C 1
ATOM 2122 O O . VAL A 1 265 ? -16.888 -7.062 21.564 1.00 95.00 265 VAL A O 1
ATOM 2125 N N . LYS A 1 266 ? -17.378 -8.972 20.464 1.00 96.38 266 LYS A N 1
ATOM 2126 C CA . LYS A 1 266 ? -16.196 -9.028 19.599 1.00 96.38 266 LYS A CA 1
ATOM 2127 C C . LYS A 1 266 ? -16.654 -9.233 18.162 1.00 96.38 266 LYS A C 1
ATOM 2129 O O . LYS A 1 266 ? -17.392 -10.173 17.890 1.00 96.38 266 LYS A O 1
ATOM 2134 N N . LEU A 1 267 ? -16.191 -8.376 17.263 1.00 97.12 267 LEU A N 1
ATOM 2135 C CA . LEU A 1 267 ? -16.407 -8.474 15.821 1.00 97.12 267 LEU A CA 1
ATOM 2136 C C . LEU A 1 267 ? -15.045 -8.470 15.135 1.00 97.12 267 LEU A C 1
ATOM 2138 O O . LEU A 1 267 ? -14.128 -7.781 15.582 1.00 97.12 267 LEU A O 1
ATOM 2142 N N . SER A 1 268 ? -14.882 -9.256 14.077 1.00 96.81 268 SER A N 1
ATOM 2143 C CA . SER A 1 268 ? -13.572 -9.501 13.475 1.00 96.81 268 SER A CA 1
ATOM 2144 C C . SER A 1 268 ? -13.652 -9.804 11.992 1.00 96.81 268 SER A C 1
ATOM 2146 O O . SER A 1 268 ? -14.523 -10.570 11.593 1.00 96.81 268 SER A O 1
ATOM 2148 N N . SER A 1 269 ? -12.671 -9.323 11.230 1.00 96.50 269 SER A N 1
ATOM 2149 C CA . SER A 1 269 ? -12.371 -9.820 9.884 1.00 96.50 269 SER A CA 1
ATOM 2150 C C . SER A 1 269 ? -10.854 -9.962 9.688 1.00 96.50 269 SER A C 1
ATOM 2152 O O . SER A 1 269 ? -10.059 -9.528 10.534 1.00 96.50 269 SER A O 1
ATOM 2154 N N . LEU A 1 270 ? -10.451 -10.628 8.607 1.00 95.06 270 LEU A N 1
ATOM 2155 C CA . LEU A 1 270 ? -9.055 -10.722 8.176 1.00 95.06 270 LEU A CA 1
ATOM 2156 C C . LEU A 1 270 ? -8.516 -9.337 7.811 1.00 95.06 270 LEU A C 1
ATOM 2158 O O . LEU A 1 270 ? -9.264 -8.456 7.406 1.00 95.06 270 LEU A O 1
ATOM 2162 N N . VAL A 1 271 ? -7.212 -9.123 7.971 1.00 95.56 271 VAL A N 1
ATOM 2163 C CA . VAL A 1 271 ? -6.583 -7.881 7.511 1.00 95.56 271 VAL A CA 1
ATOM 2164 C C . VAL A 1 271 ? -6.439 -7.919 5.989 1.00 95.56 271 VAL A C 1
ATOM 2166 O O . VAL A 1 271 ? -5.810 -8.821 5.438 1.00 95.56 271 VAL A O 1
ATOM 2169 N N . HIS A 1 272 ? -6.990 -6.901 5.336 1.00 94.81 272 HIS A N 1
ATOM 2170 C CA . HIS A 1 272 ? -6.990 -6.724 3.886 1.00 94.81 272 HIS A CA 1
ATOM 2171 C C . HIS A 1 272 ? -5.571 -6.468 3.350 1.00 94.81 272 HIS A C 1
ATOM 2173 O O . HIS A 1 272 ? -4.716 -5.896 4.040 1.00 94.81 272 HIS A O 1
ATOM 2179 N N . HIS A 1 273 ? -5.293 -6.863 2.110 1.00 91.44 273 HIS A N 1
ATOM 2180 C CA . HIS A 1 273 ? -4.010 -6.613 1.461 1.00 91.44 273 HIS A CA 1
ATOM 2181 C C . HIS A 1 273 ? -3.894 -5.179 0.925 1.00 91.44 273 HIS A C 1
ATOM 2183 O O . HIS A 1 273 ? -4.880 -4.512 0.622 1.00 91.44 273 HIS A O 1
ATOM 2189 N N . GLN A 1 274 ? -2.658 -4.693 0.763 1.00 88.31 274 GLN A N 1
ATOM 2190 C CA . GLN A 1 274 ? -2.381 -3.307 0.349 1.00 88.31 274 GLN A CA 1
ATOM 2191 C C . GLN A 1 274 ? -3.064 -2.878 -0.964 1.00 88.31 274 GLN A C 1
ATOM 2193 O O . GLN A 1 274 ? -3.357 -1.698 -1.140 1.00 88.31 274 GLN A O 1
ATOM 2198 N N . GLY A 1 275 ? -3.305 -3.835 -1.867 1.00 86.38 275 GLY A N 1
ATOM 2199 C CA . GLY A 1 275 ? -3.971 -3.621 -3.156 1.00 86.38 275 GLY A CA 1
ATOM 2200 C C . GLY A 1 275 ? -5.499 -3.492 -3.101 1.00 86.38 275 GLY A C 1
ATOM 2201 O O . GLY A 1 275 ? -6.092 -3.203 -4.132 1.00 86.38 275 GLY A O 1
ATOM 2202 N N . GLU A 1 276 ? -6.141 -3.704 -1.949 1.00 90.12 276 GLU A N 1
ATOM 2203 C CA . GLU A 1 276 ? -7.595 -3.548 -1.814 1.00 90.12 276 GLU A CA 1
ATOM 2204 C C . GLU A 1 276 ? -7.992 -2.080 -1.596 1.00 90.12 276 GLU A C 1
ATOM 2206 O O . GLU A 1 276 ? -7.419 -1.350 -0.770 1.00 90.12 276 GLU A O 1
ATOM 2211 N N . GLU A 1 277 ? -9.031 -1.639 -2.302 1.00 91.12 277 GLU A N 1
ATOM 2212 C CA . GLU A 1 277 ? -9.660 -0.349 -2.049 1.00 91.12 277 GLU A CA 1
ATOM 2213 C C . GLU A 1 277 ? -10.690 -0.476 -0.920 1.00 91.12 277 GLU A C 1
ATOM 2215 O O . GLU A 1 277 ? -11.641 -1.252 -1.003 1.00 91.12 277 GLU A O 1
ATOM 2220 N N . VAL A 1 278 ? -10.528 0.313 0.147 1.00 91.62 278 VAL A N 1
ATOM 2221 C CA . VAL A 1 278 ? -11.409 0.203 1.322 1.00 91.62 278 VAL A CA 1
ATOM 2222 C C . VAL A 1 278 ? -12.831 0.680 1.029 1.00 91.62 278 VAL A C 1
ATOM 2224 O O . VAL A 1 278 ? -13.764 0.158 1.628 1.00 91.62 278 VAL A O 1
ATOM 2227 N N . ALA A 1 279 ? -13.029 1.593 0.073 1.00 91.44 279 ALA A N 1
ATOM 2228 C CA . ALA A 1 279 ? -14.367 1.973 -0.376 1.00 91.44 279 ALA A CA 1
ATOM 2229 C C . ALA A 1 279 ? -15.137 0.764 -0.946 1.00 91.44 279 ALA A C 1
ATOM 2231 O O . ALA A 1 279 ? -16.280 0.529 -0.558 1.00 91.44 279 ALA A O 1
ATOM 2232 N N . ALA A 1 280 ? -14.488 -0.065 -1.774 1.00 94.12 280 ALA A N 1
ATOM 2233 C CA . ALA A 1 280 ? -15.079 -1.293 -2.309 1.00 94.12 280 ALA A CA 1
ATOM 2234 C C . ALA A 1 280 ? -15.336 -2.343 -1.209 1.00 94.12 280 ALA A C 1
ATOM 2236 O O . ALA A 1 280 ? -16.421 -2.922 -1.148 1.00 94.12 280 ALA A O 1
ATOM 2237 N N . VAL A 1 281 ? -14.386 -2.528 -0.282 1.00 95.19 281 VAL A N 1
ATOM 2238 C CA . VAL A 1 281 ? -14.554 -3.385 0.911 1.00 95.19 281 VAL A CA 1
ATOM 2239 C C . VAL A 1 281 ? -15.762 -2.939 1.751 1.00 95.19 281 VAL A C 1
ATOM 2241 O O . VAL A 1 281 ? -16.581 -3.763 2.159 1.00 95.19 281 VAL A O 1
ATOM 2244 N N . PHE A 1 282 ? -15.919 -1.631 1.978 1.00 95.00 282 PHE A N 1
ATOM 2245 C CA . PHE A 1 282 ? -17.059 -1.052 2.691 1.00 95.00 282 PHE A CA 1
ATOM 2246 C C . PHE A 1 282 ? -18.375 -1.177 1.928 1.00 95.00 282 PHE A C 1
ATOM 2248 O O . PHE A 1 282 ? -19.404 -1.359 2.575 1.00 95.00 282 PHE A O 1
ATOM 2255 N N . GLN A 1 283 ? -18.363 -1.123 0.596 1.00 92.44 283 GLN A N 1
ATOM 2256 C CA . GLN A 1 283 ? -19.551 -1.307 -0.235 1.00 92.44 283 GLN A CA 1
ATOM 2257 C C . GLN A 1 283 ? -20.052 -2.759 -0.168 1.00 92.44 283 GLN A C 1
ATOM 2259 O O . GLN A 1 283 ? -21.196 -3.000 0.224 1.00 92.44 283 GLN A O 1
ATOM 2264 N N . VAL A 1 284 ? -19.178 -3.728 -0.466 1.00 94.00 284 VAL A N 1
ATOM 2265 C CA . VAL A 1 284 ? -19.500 -5.169 -0.436 1.00 94.00 284 VAL A CA 1
ATOM 2266 C C . VAL A 1 284 ? -19.818 -5.638 0.987 1.00 94.00 284 VAL A C 1
ATOM 2268 O O . VAL A 1 284 ? -20.727 -6.440 1.192 1.00 94.00 284 VAL A O 1
ATOM 2271 N N . GLY A 1 285 ? -19.139 -5.077 1.990 1.00 92.56 285 GLY A N 1
ATOM 2272 C CA . GLY A 1 285 ? -19.370 -5.388 3.398 1.00 92.56 285 GLY A CA 1
ATOM 2273 C C . GLY A 1 285 ? -18.496 -6.491 3.969 1.00 92.56 285 GLY A C 1
ATOM 2274 O O . GLY A 1 285 ? -18.847 -7.032 5.014 1.00 92.56 285 GLY A O 1
ATOM 2275 N N . ASP A 1 286 ? -17.363 -6.785 3.330 1.00 94.69 286 ASP A N 1
ATOM 2276 C CA . ASP A 1 286 ? -16.332 -7.691 3.849 1.00 94.69 286 ASP A CA 1
ATOM 2277 C C . ASP A 1 286 ? -15.504 -7.015 4.962 1.00 94.69 286 ASP A C 1
ATOM 2279 O O . ASP A 1 286 ? -14.282 -6.930 4.929 1.00 94.69 286 ASP A O 1
ATOM 2283 N N . CYS A 1 287 ? -16.180 -6.412 5.938 1.00 96.75 287 CYS A N 1
ATOM 2284 C CA . CYS A 1 287 ? -15.551 -5.623 6.987 1.00 96.75 287 CYS A CA 1
ATOM 2285 C C . CYS A 1 287 ? -16.322 -5.717 8.303 1.00 96.75 287 CYS A C 1
ATOM 2287 O O . CYS A 1 287 ? -17.466 -6.175 8.352 1.00 96.75 287 CYS A O 1
ATOM 2289 N N . VAL A 1 288 ? -15.716 -5.253 9.398 1.00 97.06 288 VAL A N 1
ATOM 2290 C CA . VAL A 1 288 ? -16.466 -5.116 10.649 1.00 97.06 288 VAL A CA 1
ATOM 2291 C C . VAL A 1 288 ? -17.485 -3.992 10.483 1.00 97.06 288 VAL A C 1
ATOM 2293 O O . VAL A 1 288 ? -17.124 -2.822 10.365 1.00 97.06 288 VAL A O 1
ATOM 2296 N N . ARG A 1 289 ? -18.769 -4.354 10.519 1.00 95.56 289 ARG A N 1
ATOM 2297 C CA . ARG A 1 289 ? -19.901 -3.425 10.560 1.00 95.56 289 ARG A CA 1
ATOM 2298 C C . ARG A 1 289 ? -20.562 -3.474 11.935 1.00 95.56 289 ARG A C 1
ATOM 2300 O O . ARG A 1 289 ? -20.844 -4.557 12.445 1.00 95.56 289 ARG A O 1
ATOM 2307 N N . VAL A 1 290 ? -20.819 -2.310 12.522 1.00 94.56 290 VAL A N 1
ATOM 2308 C CA . VAL A 1 290 ? -21.499 -2.162 13.818 1.00 94.56 290 VAL A CA 1
ATOM 2309 C C . VAL A 1 290 ? -22.717 -1.275 13.629 1.00 94.56 290 VAL A C 1
ATOM 2311 O O . VAL A 1 290 ? -22.594 -0.158 13.130 1.00 94.56 290 VAL A O 1
ATOM 2314 N N . ASP A 1 291 ? -23.882 -1.769 14.028 1.00 93.50 291 ASP A N 1
ATOM 2315 C CA . ASP A 1 291 ? -25.111 -0.978 14.053 1.00 93.50 291 ASP A CA 1
ATOM 2316 C C . ASP A 1 291 ? -25.010 0.177 15.070 1.00 93.50 291 ASP A C 1
ATOM 2318 O O . ASP A 1 291 ? -24.385 0.034 16.127 1.00 93.50 291 ASP A O 1
ATOM 2322 N N . PHE A 1 292 ? -25.601 1.331 14.761 1.00 91.50 292 PHE A N 1
ATOM 2323 C CA . PHE A 1 292 ? -25.555 2.512 15.623 1.00 91.50 292 PHE A CA 1
ATOM 2324 C C . PHE A 1 292 ? -26.188 2.284 17.002 1.00 91.50 292 PHE A C 1
ATOM 2326 O O . PHE A 1 292 ? -25.607 2.687 18.011 1.00 91.50 292 PHE A O 1
ATOM 2333 N N . ASP A 1 293 ? -27.334 1.608 17.079 1.00 91.38 293 ASP A N 1
ATOM 2334 C CA . ASP A 1 293 ? -28.049 1.397 18.342 1.00 91.38 293 ASP A CA 1
ATOM 2335 C C . ASP A 1 293 ? -27.273 0.402 19.218 1.00 91.38 293 ASP A C 1
ATOM 2337 O O . ASP A 1 293 ? -27.110 0.590 20.432 1.00 91.38 293 ASP A O 1
ATOM 2341 N N . MET A 1 294 ? -26.667 -0.602 18.574 1.00 91.00 294 MET A N 1
ATOM 2342 C CA . MET A 1 294 ? -25.690 -1.486 19.201 1.00 91.00 294 MET A CA 1
ATOM 2343 C C . MET A 1 294 ? -24.506 -0.689 19.763 1.00 91.00 294 MET A C 1
ATOM 2345 O O . MET A 1 294 ? -24.214 -0.808 20.952 1.00 91.00 294 MET A O 1
ATOM 2349 N N . LEU A 1 295 ? -23.853 0.148 18.952 1.00 89.94 295 LEU A N 1
ATOM 2350 C CA . LEU A 1 295 ? -22.704 0.971 19.343 1.00 89.94 295 LEU A CA 1
ATOM 2351 C C . LEU A 1 295 ? -23.041 1.896 20.531 1.00 89.94 295 LEU A C 1
ATOM 2353 O O . LEU A 1 295 ? -22.257 2.000 21.484 1.00 89.94 295 LEU A O 1
ATOM 2357 N N . MET A 1 296 ? -24.226 2.511 20.521 1.00 88.88 296 MET A N 1
ATOM 2358 C CA . MET A 1 296 ? -24.727 3.367 21.600 1.00 88.88 296 MET A CA 1
ATOM 2359 C C . MET A 1 296 ? -24.945 2.612 22.915 1.00 88.88 296 MET A C 1
ATOM 2361 O O . MET A 1 296 ? -24.627 3.149 23.978 1.00 88.88 296 MET A O 1
ATOM 2365 N N . SER A 1 297 ? -25.368 1.344 22.879 1.00 89.56 297 SER A N 1
ATOM 2366 C CA . SER A 1 297 ? -25.516 0.521 24.094 1.00 89.56 297 SER A CA 1
ATOM 2367 C C . SER A 1 297 ? -24.197 0.258 24.853 1.00 89.56 297 SER A C 1
ATOM 2369 O O . SER A 1 297 ? -24.225 -0.140 26.020 1.00 89.56 297 SER A O 1
ATOM 2371 N N . TYR A 1 298 ? -23.046 0.538 24.223 1.00 89.81 298 TYR A N 1
ATOM 2372 C CA . TYR A 1 298 ? -21.699 0.452 24.804 1.00 89.81 298 TYR A CA 1
ATOM 2373 C C . TYR A 1 298 ? -21.037 1.826 25.036 1.00 89.81 298 TYR A C 1
ATOM 2375 O O . TYR A 1 298 ? -19.851 1.878 25.350 1.00 89.81 298 TYR A O 1
ATOM 2383 N N . VAL A 1 299 ? -21.757 2.953 24.916 1.00 85.06 299 VAL A N 1
ATOM 2384 C CA . VAL A 1 299 ? -21.152 4.304 24.996 1.00 85.06 299 VAL A CA 1
ATOM 2385 C C . VAL A 1 299 ? -20.498 4.622 26.351 1.00 85.06 299 VAL A C 1
ATOM 2387 O O . VAL A 1 299 ? -19.502 5.330 26.402 1.00 85.06 299 VAL A O 1
ATOM 2390 N N . LYS A 1 300 ? -20.998 4.073 27.467 1.00 84.12 300 LYS A N 1
ATOM 2391 C CA . LYS A 1 300 ? -20.367 4.236 28.797 1.00 84.12 300 LYS A CA 1
ATOM 2392 C C . LYS A 1 300 ? -19.250 3.218 29.080 1.00 84.12 300 LYS A C 1
ATOM 2394 O O . LYS A 1 300 ? -18.743 3.180 30.198 1.00 84.12 300 LYS A O 1
ATOM 2399 N N . GLY A 1 301 ? -18.956 2.346 28.118 1.00 85.31 301 GLY A N 1
ATOM 2400 C CA . GLY A 1 301 ? -18.034 1.222 28.230 1.00 85.31 301 GLY A CA 1
ATOM 2401 C C . GLY A 1 301 ? -16.669 1.476 27.591 1.00 85.31 301 GLY A C 1
ATOM 2402 O O . GLY A 1 301 ? -16.331 2.609 27.255 1.00 85.31 301 GLY A O 1
ATOM 2403 N N . THR A 1 302 ? -15.890 0.412 27.392 1.00 88.81 302 THR A N 1
ATOM 2404 C CA . THR A 1 302 ? -14.591 0.486 26.705 1.00 88.81 302 THR A CA 1
ATOM 2405 C C . THR A 1 302 ? -14.722 -0.035 25.277 1.00 88.81 302 THR A C 1
ATOM 2407 O O . THR A 1 302 ? -15.308 -1.094 25.038 1.00 88.81 302 THR A O 1
ATOM 2410 N N . ARG A 1 303 ? -14.148 0.696 24.317 1.00 92.81 303 ARG A N 1
ATOM 2411 C CA . ARG A 1 303 ? -14.058 0.306 22.906 1.00 92.81 303 ARG A CA 1
ATOM 2412 C C . ARG A 1 303 ? -12.584 0.135 22.551 1.00 92.81 303 ARG A C 1
ATOM 2414 O O . ARG A 1 303 ? -11.802 1.069 22.695 1.00 92.81 303 ARG A O 1
ATOM 2421 N N . THR A 1 304 ? -12.194 -1.054 22.105 1.00 94.00 304 THR A N 1
ATOM 2422 C CA . THR A 1 304 ? -10.820 -1.342 21.665 1.00 94.00 304 THR A CA 1
ATOM 2423 C C . THR A 1 304 ? -10.818 -1.959 20.283 1.00 94.00 304 THR A C 1
ATOM 2425 O O . THR A 1 304 ? -11.691 -2.759 19.945 1.00 94.00 304 THR A O 1
ATOM 2428 N N . MET A 1 305 ? -9.808 -1.620 19.494 1.00 96.31 305 MET A N 1
ATOM 2429 C CA . MET A 1 305 ? -9.464 -2.356 18.288 1.00 96.31 305 MET A CA 1
ATOM 2430 C C . MET A 1 305 ? -8.153 -3.099 18.535 1.00 96.31 305 MET A C 1
ATOM 2432 O O . MET A 1 305 ? -7.275 -2.632 19.265 1.00 96.31 305 MET A O 1
ATOM 2436 N N . GLN A 1 306 ? -8.048 -4.306 17.994 1.00 97.25 306 GLN A N 1
ATOM 2437 C CA . GLN A 1 306 ? -6.922 -5.208 18.217 1.00 97.25 306 GLN A CA 1
ATOM 2438 C C . GLN A 1 306 ? -6.415 -5.727 16.873 1.00 97.25 306 GLN A C 1
ATOM 2440 O O . GLN A 1 306 ? -7.227 -6.044 16.004 1.00 97.25 306 GLN A O 1
ATOM 2445 N N . ILE A 1 307 ? -5.096 -5.859 16.717 1.00 97.44 307 ILE A N 1
ATOM 2446 C CA . ILE A 1 307 ? -4.485 -6.602 15.606 1.00 97.44 307 ILE A CA 1
ATOM 2447 C C . ILE A 1 307 ? -3.855 -7.856 16.191 1.00 97.44 307 ILE A C 1
ATOM 2449 O O . ILE A 1 307 ? -3.038 -7.794 17.113 1.00 97.44 307 ILE A O 1
ATOM 2453 N N . ILE A 1 308 ? -4.278 -8.998 15.660 1.00 96.75 308 ILE A N 1
ATOM 2454 C CA . ILE A 1 308 ? -3.923 -10.327 16.134 1.00 96.75 308 ILE A CA 1
ATOM 2455 C C . ILE A 1 308 ? -3.140 -11.014 15.022 1.00 96.75 308 ILE A C 1
ATOM 2457 O O . ILE A 1 308 ? -3.684 -11.275 13.950 1.00 96.75 308 ILE A O 1
ATOM 2461 N N . ARG A 1 309 ? -1.869 -11.322 15.276 1.00 95.00 309 ARG A N 1
ATOM 2462 C CA . ARG A 1 309 ? -1.059 -12.169 14.400 1.00 95.00 309 ARG A CA 1
ATOM 2463 C C . ARG A 1 309 ? -1.459 -13.623 14.624 1.00 95.00 309 ARG A C 1
ATOM 2465 O O . ARG A 1 309 ? -1.228 -14.168 15.703 1.00 95.00 309 ARG A O 1
ATOM 2472 N N . THR A 1 310 ? -2.064 -14.244 13.621 1.00 89.12 310 THR A N 1
ATOM 2473 C CA . THR A 1 310 ? -2.422 -15.664 13.652 1.00 89.12 310 THR A CA 1
ATOM 2474 C C . THR A 1 310 ? -1.170 -16.509 13.433 1.00 89.12 310 THR A C 1
ATOM 2476 O O . THR A 1 310 ? -0.359 -16.201 12.557 1.00 89.12 310 THR A O 1
ATOM 2479 N N . SER A 1 311 ? -1.010 -17.586 14.199 1.00 74.00 311 SER A N 1
ATOM 2480 C CA . SER A 1 311 ? -0.051 -18.638 13.858 1.00 74.00 311 SER A CA 1
ATOM 2481 C C . SER A 1 311 ? -0.454 -19.268 12.522 1.00 74.00 311 SER A C 1
ATOM 2483 O O . SER A 1 311 ? -1.605 -19.683 12.374 1.00 74.00 311 SER A O 1
ATOM 2485 N N . LYS A 1 312 ? 0.486 -19.309 11.575 1.00 55.69 312 LYS A N 1
ATOM 2486 C CA . LYS A 1 312 ? 0.500 -20.327 10.519 1.00 55.69 312 LYS A CA 1
ATOM 2487 C C . LYS A 1 312 ? 1.146 -21.587 11.087 1.00 55.69 312 LYS A C 1
ATOM 2489 O O . LYS A 1 312 ? 2.038 -21.403 11.948 1.00 55.69 312 LYS A O 1
#

Secondary structure (DSSP, 8-state):
-----------------------------------PPPPPGGGGGSSS--S-----HHHHHHHHHHHTB-TTT--B--SSEEEETTS-EEEGGGSTT-SB-TTT-PBEEEEE-HHHHHHHHHPPEEPGGGGGT---EE-HHHHHHHHHH-TT--EE-GGGTTS----EE-GGGHHHHHHHHSGGGB--PEEEETTEEEEE--TTGGGS-EEEEEEETTEEEEEEEEEETTTTEEEEEEEE-S-HHHHTTEEEEEEEE-TTSS-EEEEEEEPEETT--HHHHHHHT-SEEEEHHHHHTTTTSEEEEEEEE---